Protein AF-A0A951DWN3-F1 (afdb_monomer_lite)

Secondary structure (DSSP, 8-state):
-HHHHHHHTTPPEEEESSTTHHHHS-BTTTEEEEPEEEPPTTTTHHHHHHHHTTSS-HHHHHHHHHHT-EE-HHHHHHHHHHHHH-HHHHHHHHHHHHHHIIIIISHHHHHHHHHHHHHHHHHHHHHS---PPPP---HHHHHHHT-SS--HHHHTTTSSS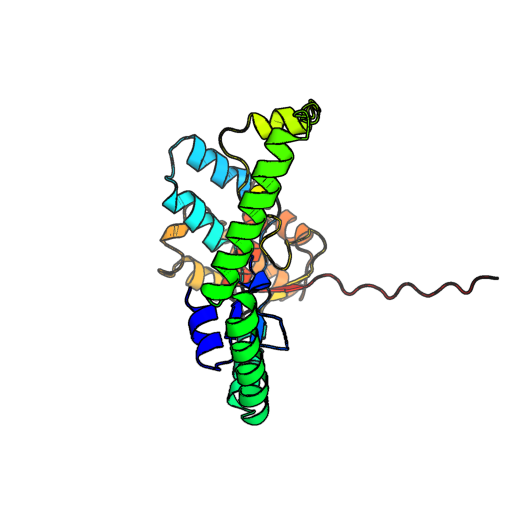EE--TT-EEEEPTT--HHHHHHHHTSHHHHTTTTTSPPHHHHHHHHHHHHHHSEEEHHHHHHTSPTT-HHHHHHHHHHHHHTTSEEEEPPP------PPP-

Radius of gyration: 22.73 Å; chains: 1; bounding box: 59×57×57 Å

Foldseek 3Di:
DVLLVCLLVLFQDEEAQFPPVVVQHDDLQQHHHWAKEAAAPPLQVVLLVCCVVVVDDPCLSVVLRVLLMATQVVSSVVRVCVCVVDVPSRNRSSVRSSVSSVVPVPPVNVVVVVVVVVVVVVVCVVPPDDDDPDPPPPPVSVVVVPSPGHRVNVVRVVTGNYYADQQKKKAFDPPFALVLLVVVCPDPVNVSNVVQAADSVLLRVLRVVRVVPGMDGLNVSLVPDDPPCSSNVSSNSSSCNNSRGMDIGGPPPPPPPPDDDD

Structure (mmCIF, N/CA/C/O backbone):
data_AF-A0A951DWN3-F1
#
_entry.id   AF-A0A951DWN3-F1
#
loop_
_atom_site.group_PDB
_atom_site.id
_atom_site.type_symbol
_atom_site.label_atom_id
_atom_site.label_alt_id
_atom_site.label_comp_id
_atom_site.label_asym_id
_atom_site.label_entity_id
_atom_site.label_seq_id
_atom_site.pdbx_PDB_ins_code
_atom_site.Cartn_x
_atom_site.Cartn_y
_atom_site.Cartn_z
_atom_site.occupancy
_atom_site.B_iso_or_equiv
_atom_site.auth_seq_id
_atom_site.auth_comp_id
_atom_site.auth_asym_id
_atom_site.auth_atom_id
_atom_site.pdbx_PDB_model_num
ATOM 1 N N . MET A 1 1 ? 13.936 -5.313 -6.916 1.00 60.12 1 MET A N 1
ATOM 2 C CA . MET A 1 1 ? 14.615 -6.311 -7.776 1.00 60.12 1 MET A CA 1
ATOM 3 C C . MET A 1 1 ? 13.972 -7.698 -7.673 1.00 60.12 1 MET A C 1
ATOM 5 O O . MET A 1 1 ? 13.791 -8.342 -8.696 1.00 60.12 1 MET A O 1
ATOM 9 N N . SER A 1 2 ? 13.498 -8.101 -6.489 1.00 80.38 2 SER A N 1
ATOM 10 C CA . SER A 1 2 ? 12.924 -9.432 -6.224 1.00 80.38 2 SER A CA 1
ATOM 11 C C . SER A 1 2 ? 11.762 -9.904 -7.130 1.00 80.38 2 SER A C 1
ATOM 13 O O . SER A 1 2 ? 11.742 -11.088 -7.459 1.00 80.38 2 SER A O 1
ATOM 15 N N . PRO A 1 3 ? 10.809 -9.062 -7.597 1.00 89.19 3 PRO A N 1
ATOM 16 C CA . PRO A 1 3 ? 9.734 -9.553 -8.470 1.00 89.19 3 PRO A CA 1
ATOM 17 C C . PRO A 1 3 ? 10.226 -9.998 -9.849 1.00 89.19 3 PRO A C 1
ATOM 19 O O . PRO A 1 3 ? 9.795 -11.034 -10.341 1.00 89.19 3 PRO A O 1
ATOM 22 N N . ILE A 1 4 ? 11.154 -9.251 -10.458 1.00 93.44 4 ILE A N 1
ATOM 23 C CA . ILE A 1 4 ? 11.666 -9.547 -11.806 1.00 93.44 4 ILE A CA 1
ATOM 24 C C . ILE A 1 4 ? 12.462 -10.855 -11.801 1.00 93.44 4 ILE A C 1
ATOM 26 O O . ILE A 1 4 ? 12.353 -11.639 -12.738 1.00 93.44 4 ILE A O 1
ATOM 30 N N . GLU A 1 5 ? 13.213 -11.124 -10.733 1.00 93.88 5 GLU A N 1
ATOM 31 C CA . GLU A 1 5 ? 13.925 -12.394 -10.547 1.00 93.88 5 GLU A CA 1
ATOM 32 C C . GLU A 1 5 ? 12.949 -13.578 -10.491 1.00 93.88 5 GLU A C 1
ATOM 34 O O . GLU A 1 5 ? 13.127 -14.562 -11.210 1.00 93.88 5 GLU A O 1
ATOM 39 N N . GLY A 1 6 ? 11.870 -13.455 -9.707 1.00 95.00 6 GLY A N 1
ATOM 40 C CA . GLY A 1 6 ? 10.801 -14.457 -9.657 1.00 95.00 6 GLY A CA 1
ATOM 41 C C . GLY A 1 6 ? 10.123 -14.660 -11.015 1.00 95.00 6 GLY A C 1
ATOM 42 O O . GLY A 1 6 ? 9.944 -15.797 -11.454 1.00 95.00 6 GLY A O 1
ATOM 43 N N . MET A 1 7 ? 9.824 -13.567 -11.723 1.00 96.19 7 MET A N 1
ATOM 44 C CA . MET A 1 7 ? 9.262 -13.620 -13.074 1.00 96.19 7 MET A CA 1
ATOM 45 C C . MET A 1 7 ? 10.206 -14.336 -14.046 1.00 96.19 7 MET A C 1
ATOM 47 O O . MET A 1 7 ? 9.775 -15.231 -14.766 1.00 96.19 7 MET A O 1
ATOM 51 N N . ALA A 1 8 ? 11.502 -14.007 -14.039 1.00 95.69 8 ALA A N 1
ATOM 52 C CA . ALA A 1 8 ? 12.508 -14.643 -14.890 1.00 95.69 8 ALA A CA 1
ATOM 53 C C . ALA A 1 8 ? 12.655 -16.149 -14.607 1.00 95.69 8 ALA A C 1
ATOM 55 O O . ALA A 1 8 ? 12.881 -16.928 -15.537 1.00 95.69 8 ALA A O 1
ATOM 56 N N . ALA A 1 9 ? 12.462 -16.562 -13.350 1.00 96.75 9 ALA A N 1
ATOM 57 C CA . ALA A 1 9 ? 12.404 -17.962 -12.931 1.00 96.75 9 ALA A CA 1
ATOM 58 C C . ALA A 1 9 ? 11.085 -18.674 -13.301 1.00 96.75 9 ALA A C 1
ATOM 60 O O . ALA A 1 9 ? 10.930 -19.864 -13.028 1.00 96.75 9 ALA A O 1
ATOM 61 N N . GLY A 1 10 ? 10.134 -17.977 -13.930 1.00 96.69 10 GLY A N 1
ATOM 62 C CA . GLY A 1 10 ? 8.843 -18.534 -14.326 1.00 96.69 10 GLY A CA 1
ATOM 63 C C . GLY A 1 10 ? 7.871 -18.713 -13.164 1.00 96.69 10 GLY A C 1
ATOM 64 O O . GLY A 1 10 ? 7.034 -19.616 -13.201 1.00 96.69 10 GLY A O 1
ATOM 65 N N . LEU A 1 11 ? 7.983 -17.885 -12.123 1.00 96.50 11 LEU A N 1
ATOM 66 C CA . LEU A 1 11 ? 7.077 -17.898 -10.980 1.00 96.50 11 LEU A CA 1
ATOM 67 C C . LEU A 1 11 ? 6.051 -16.761 -11.093 1.00 96.50 11 LEU A C 1
ATOM 69 O O . LEU A 1 11 ? 6.440 -15.620 -11.357 1.00 96.50 11 LEU A O 1
ATOM 73 N N . PRO A 1 12 ? 4.753 -17.035 -10.862 1.00 96.00 12 PRO A N 1
ATOM 74 C CA . PRO A 1 12 ? 3.767 -15.972 -10.736 1.00 96.00 12 PRO A CA 1
ATOM 75 C C . PRO A 1 12 ? 4.049 -15.129 -9.489 1.00 96.00 12 PRO A C 1
ATOM 77 O O . PRO A 1 12 ? 4.313 -15.672 -8.414 1.00 96.00 12 PRO A O 1
ATOM 80 N N . ALA A 1 13 ? 3.958 -13.808 -9.622 1.00 94.44 13 ALA A N 1
ATOM 81 C CA . ALA A 1 13 ? 4.204 -12.880 -8.522 1.00 94.44 13 ALA A CA 1
ATOM 82 C C . ALA A 1 13 ? 2.894 -12.465 -7.831 1.00 94.44 13 ALA A C 1
ATOM 84 O O . ALA A 1 13 ? 1.910 -12.154 -8.495 1.00 94.44 13 ALA A O 1
ATOM 85 N N . VAL A 1 14 ? 2.883 -12.417 -6.498 1.00 96.69 14 VAL A N 1
ATOM 86 C CA . VAL A 1 14 ? 1.839 -11.725 -5.725 1.00 96.69 14 VAL A CA 1
ATOM 87 C C . VAL A 1 14 ? 2.501 -10.509 -5.097 1.00 96.69 14 VAL A C 1
ATOM 89 O O . VAL A 1 14 ? 3.367 -10.650 -4.236 1.00 96.69 14 VAL A O 1
ATOM 92 N N . VAL A 1 15 ? 2.141 -9.324 -5.575 1.00 96.25 15 VAL A N 1
ATOM 93 C CA . VAL A 1 15 ? 2.752 -8.052 -5.166 1.00 96.25 15 VAL A CA 1
ATOM 94 C C . VAL A 1 15 ? 1.684 -7.102 -4.657 1.00 96.25 15 VAL A C 1
ATOM 96 O O . VAL A 1 15 ? 0.508 -7.272 -4.962 1.00 96.25 15 VAL A O 1
ATOM 99 N N . THR A 1 16 ? 2.068 -6.088 -3.891 1.00 96.06 16 THR A N 1
ATOM 100 C CA . THR A 1 16 ? 1.160 -4.975 -3.612 1.00 96.06 16 THR A CA 1
ATOM 101 C C . THR A 1 16 ? 0.928 -4.172 -4.886 1.00 96.06 16 THR A C 1
ATOM 103 O O . THR A 1 16 ? 1.839 -3.974 -5.690 1.00 96.06 16 THR A O 1
ATOM 106 N N . ASP A 1 17 ? -0.295 -3.693 -5.076 1.00 96.31 17 ASP A N 1
ATOM 107 C CA . ASP A 1 17 ? -0.651 -2.747 -6.127 1.00 96.31 17 ASP A CA 1
ATOM 108 C C . ASP A 1 17 ? -0.217 -1.332 -5.725 1.00 96.31 17 ASP A C 1
ATOM 110 O O . ASP A 1 17 ? -1.022 -0.429 -5.493 1.00 96.31 17 ASP A O 1
ATOM 114 N N . TRP A 1 18 ? 1.091 -1.196 -5.570 1.00 94.38 18 TRP A N 1
ATOM 115 C CA . TRP A 1 18 ? 1.811 0.015 -5.224 1.00 94.38 18 TRP A CA 1
ATOM 116 C C . TRP A 1 18 ? 2.758 0.355 -6.379 1.00 94.38 18 TRP A C 1
ATOM 118 O O . TRP A 1 18 ? 3.190 -0.552 -7.108 1.00 94.38 18 TRP A O 1
ATOM 128 N N . ASP A 1 19 ? 3.073 1.636 -6.567 1.00 90.38 19 ASP A N 1
ATOM 129 C CA . ASP A 1 19 ? 3.980 2.068 -7.635 1.00 90.38 19 ASP A CA 1
ATOM 130 C C . ASP A 1 19 ? 5.332 1.322 -7.602 1.00 90.38 19 ASP A C 1
ATOM 132 O O . ASP A 1 19 ? 5.770 0.789 -6.576 1.00 90.38 19 ASP A O 1
ATOM 136 N N . GLY A 1 20 ? 5.955 1.188 -8.772 1.00 87.44 20 GLY A N 1
ATOM 137 C CA . GLY A 1 20 ? 7.099 0.313 -9.034 1.00 87.44 20 GLY A CA 1
ATOM 138 C C . GLY A 1 20 ? 6.700 -1.149 -9.276 1.00 87.44 20 GLY A C 1
ATOM 139 O O . GLY A 1 20 ? 7.032 -1.726 -10.317 1.00 87.44 20 GLY A O 1
ATOM 140 N N . TYR A 1 21 ? 5.941 -1.768 -8.364 1.00 91.19 21 TYR A N 1
ATOM 141 C CA . TYR A 1 21 ? 5.426 -3.129 -8.586 1.00 91.19 21 TYR A CA 1
ATOM 142 C C . TYR A 1 21 ? 4.317 -3.157 -9.635 1.00 91.19 21 TYR A C 1
ATOM 144 O O . TYR A 1 21 ? 4.295 -4.060 -10.478 1.00 91.19 21 TYR A O 1
ATOM 152 N N . ARG A 1 22 ? 3.446 -2.141 -9.621 1.00 89.31 22 ARG A N 1
ATOM 153 C CA . ARG A 1 22 ? 2.349 -1.968 -10.579 1.00 89.31 22 ARG A CA 1
ATOM 154 C C . ARG A 1 22 ? 2.817 -1.970 -12.036 1.00 89.31 22 ARG A C 1
ATOM 156 O O . ARG A 1 22 ? 2.131 -2.554 -12.875 1.00 89.31 22 ARG A O 1
ATOM 163 N N . ASP A 1 23 ? 3.981 -1.384 -12.306 1.00 87.06 23 ASP A N 1
ATOM 164 C CA . ASP A 1 23 ? 4.576 -1.283 -13.648 1.00 87.06 23 ASP A CA 1
ATOM 165 C C . ASP A 1 23 ? 5.288 -2.561 -14.103 1.00 87.06 23 ASP A C 1
ATOM 167 O O . ASP A 1 23 ? 5.511 -2.780 -15.301 1.00 87.06 23 ASP A O 1
ATOM 171 N N . THR A 1 24 ? 5.645 -3.409 -13.139 1.00 91.38 24 THR A N 1
ATOM 172 C CA . THR A 1 24 ? 6.401 -4.639 -13.367 1.00 91.38 24 THR A CA 1
ATOM 173 C C . THR A 1 24 ? 5.472 -5.830 -13.603 1.00 91.38 24 THR A C 1
ATOM 175 O O . THR A 1 24 ? 5.672 -6.588 -14.553 1.00 91.38 24 THR A O 1
ATOM 178 N N . VAL A 1 25 ? 4.449 -5.992 -12.757 1.00 95.06 25 VAL A N 1
ATOM 179 C CA . VAL A 1 25 ? 3.547 -7.153 -12.760 1.00 95.06 25 VAL A CA 1
ATOM 180 C C . VAL A 1 25 ? 2.190 -6.770 -13.342 1.00 95.06 25 VAL A C 1
ATOM 182 O O . VAL A 1 25 ? 1.500 -5.890 -12.830 1.00 95.06 25 VAL A O 1
ATOM 185 N N . ARG A 1 26 ? 1.770 -7.472 -14.398 1.00 95.88 26 ARG A N 1
ATOM 186 C CA . ARG A 1 26 ? 0.441 -7.304 -14.999 1.00 95.88 26 ARG A CA 1
ATOM 187 C C . ARG A 1 26 ? -0.575 -8.168 -14.256 1.00 95.88 26 ARG A C 1
ATOM 189 O O . ARG A 1 26 ? -0.485 -9.398 -14.296 1.00 95.88 26 ARG A O 1
ATOM 196 N N . ASP A 1 27 ? -1.523 -7.516 -13.589 1.00 97.31 27 ASP A N 1
ATOM 197 C CA . ASP A 1 27 ? -2.549 -8.185 -12.786 1.00 97.31 27 ASP A CA 1
ATOM 198 C C . ASP A 1 27 ? -3.385 -9.172 -13.613 1.00 97.31 27 ASP A C 1
ATOM 200 O O . ASP A 1 27 ? -3.800 -8.871 -14.732 1.00 97.31 27 ASP A O 1
ATOM 204 N N . GLY A 1 28 ? -3.580 -10.377 -13.079 1.00 96.88 28 GLY A N 1
ATOM 205 C CA . GLY A 1 28 ? -4.300 -11.473 -13.727 1.00 96.88 28 GLY A CA 1
ATOM 206 C C . GLY A 1 28 ? -3.559 -12.157 -14.885 1.00 96.88 28 GLY A C 1
ATOM 207 O O . GLY A 1 28 ? -4.044 -13.178 -15.376 1.00 96.88 28 GLY A O 1
ATOM 208 N N . ILE A 1 29 ? -2.394 -11.649 -15.309 1.00 97.44 29 ILE A N 1
ATOM 209 C CA . ILE A 1 29 ? -1.632 -12.166 -16.461 1.00 97.44 29 ILE A CA 1
ATOM 210 C C . ILE A 1 29 ? -0.344 -12.854 -16.004 1.00 97.44 29 ILE A C 1
ATOM 212 O O . ILE A 1 29 ? -0.170 -14.045 -16.247 1.00 97.44 29 ILE A O 1
ATOM 216 N N . ASP A 1 30 ? 0.527 -12.118 -15.311 1.00 95.25 30 ASP A N 1
ATOM 217 C CA . ASP A 1 30 ? 1.838 -12.607 -14.840 1.00 95.25 30 ASP A CA 1
ATOM 218 C C . ASP A 1 30 ? 1.827 -12.923 -13.338 1.00 95.25 30 ASP A C 1
ATOM 220 O O . ASP A 1 30 ? 2.798 -13.423 -12.769 1.00 95.25 30 ASP A O 1
ATOM 224 N N . GLY A 1 31 ? 0.732 -12.576 -12.670 1.00 96.75 31 GLY A N 1
ATOM 225 C CA . GLY A 1 31 ? 0.621 -12.566 -11.225 1.00 96.75 31 GLY A CA 1
ATOM 226 C C . GLY A 1 31 ? -0.612 -11.799 -10.767 1.00 96.75 31 GLY A C 1
ATOM 227 O O . GLY A 1 31 ? -1.487 -11.482 -11.571 1.00 96.75 31 GLY A O 1
ATOM 228 N N . PHE A 1 32 ? -0.666 -11.491 -9.476 1.00 98.00 32 PHE A N 1
ATOM 229 C CA . PHE A 1 32 ? -1.731 -10.704 -8.863 1.00 98.00 32 PHE A CA 1
ATOM 230 C C . PHE A 1 32 ? -1.165 -9.459 -8.188 1.00 98.00 32 PHE A C 1
ATOM 232 O O . PHE A 1 32 ? -0.139 -9.526 -7.504 1.00 98.00 32 PHE A O 1
ATOM 239 N N . ARG A 1 33 ? -1.865 -8.335 -8.347 1.00 97.69 33 ARG A N 1
ATOM 240 C CA . ARG A 1 33 ? -1.601 -7.101 -7.609 1.00 97.69 33 ARG A CA 1
ATOM 241 C C . ARG A 1 33 ? -2.655 -6.929 -6.519 1.00 97.69 33 ARG A C 1
ATOM 243 O O . ARG A 1 33 ? -3.847 -6.848 -6.791 1.00 97.69 33 ARG A O 1
ATOM 250 N N . VAL A 1 34 ? -2.210 -6.900 -5.271 1.00 98.06 34 VAL A N 1
ATOM 251 C CA . VAL A 1 34 ? -3.067 -6.800 -4.090 1.00 98.06 34 VAL A CA 1
ATOM 252 C C . VAL A 1 34 ? -3.389 -5.331 -3.815 1.00 98.06 34 VAL A C 1
ATOM 254 O O . VAL A 1 34 ? -2.447 -4.565 -3.605 1.00 98.06 34 VAL A O 1
ATOM 257 N N . PRO A 1 35 ? -4.674 -4.932 -3.757 1.00 97.62 35 PRO A N 1
ATOM 258 C CA . PRO A 1 35 ? -5.056 -3.543 -3.547 1.00 97.62 35 PRO A CA 1
ATOM 259 C C . PRO A 1 35 ? -4.423 -2.910 -2.307 1.00 97.62 35 PRO A C 1
ATOM 261 O O . PRO A 1 35 ? -4.307 -3.547 -1.253 1.00 97.62 35 PRO A O 1
ATOM 264 N N . THR A 1 36 ? -4.050 -1.639 -2.432 1.00 97.81 36 THR A N 1
ATOM 265 C CA . THR A 1 36 ? -3.511 -0.828 -1.338 1.00 97.81 36 THR A CA 1
ATOM 266 C C . THR A 1 36 ? -4.328 0.442 -1.118 1.00 97.81 36 THR A C 1
ATOM 268 O O . THR A 1 36 ? -4.889 1.007 -2.058 1.00 97.81 36 THR A O 1
ATOM 271 N N . LEU A 1 37 ? -4.402 0.890 0.134 1.00 97.88 37 LEU A N 1
ATOM 272 C CA . LEU A 1 37 ? -5.156 2.068 0.552 1.00 97.88 37 LEU A CA 1
ATOM 273 C C . LEU A 1 37 ? -4.272 2.998 1.383 1.00 97.88 37 LEU A C 1
ATOM 275 O O . LEU A 1 37 ? -3.556 2.541 2.274 1.00 97.88 37 LEU A O 1
ATOM 279 N N . MET A 1 38 ? -4.374 4.298 1.120 1.00 96.94 38 MET A N 1
ATOM 280 C CA . MET A 1 38 ? -3.654 5.359 1.829 1.00 96.94 38 MET A CA 1
ATOM 281 C C . MET A 1 38 ? -4.627 6.472 2.261 1.00 96.94 38 MET A C 1
ATOM 283 O O . MET A 1 38 ? -5.639 6.684 1.586 1.00 96.94 38 MET A O 1
ATOM 287 N N . PRO A 1 39 ? -4.375 7.210 3.355 1.00 94.94 39 PRO A N 1
ATOM 288 C CA . PRO A 1 39 ? -5.081 8.452 3.633 1.00 94.94 39 PRO A CA 1
ATOM 289 C C . PRO A 1 39 ? -4.803 9.484 2.533 1.00 94.94 39 PRO A C 1
ATOM 291 O O . PRO A 1 39 ? -3.733 9.448 1.921 1.00 94.94 39 PRO A O 1
ATOM 294 N N . PRO A 1 40 ? -5.729 10.415 2.265 1.00 92.50 40 PRO A N 1
ATOM 295 C CA . PRO A 1 40 ? -5.449 11.517 1.364 1.00 92.50 40 PRO A CA 1
ATOM 296 C C . PRO A 1 40 ? -4.712 12.671 2.049 1.00 92.50 40 PRO A C 1
ATOM 298 O O . PRO A 1 40 ? -4.756 12.827 3.269 1.00 92.50 40 PRO A O 1
ATOM 301 N N . ALA A 1 41 ? -4.076 13.529 1.254 1.00 90.62 41 ALA A N 1
ATOM 302 C CA . ALA A 1 41 ? -3.697 14.860 1.721 1.00 90.62 41 ALA A CA 1
ATOM 303 C C . ALA A 1 41 ? -4.968 15.661 2.101 1.00 90.62 41 ALA A C 1
ATOM 305 O O . ALA A 1 41 ? -6.015 15.466 1.474 1.00 90.62 41 ALA A O 1
ATOM 306 N N . PRO A 1 42 ? -4.919 16.567 3.095 1.00 90.12 42 PRO A N 1
ATOM 307 C CA . PRO A 1 42 ? -3.739 17.021 3.833 1.00 90.12 42 PRO A CA 1
ATOM 308 C C . PRO A 1 42 ? -3.488 16.246 5.146 1.00 90.12 42 PRO A C 1
ATOM 310 O O . PRO A 1 42 ? -2.946 16.801 6.100 1.00 90.12 42 PRO A O 1
ATOM 313 N N . TYR A 1 43 ? -3.930 14.986 5.264 1.00 90.00 43 TYR A N 1
ATOM 314 C CA . TYR A 1 43 ? -3.842 14.251 6.533 1.00 90.00 43 TYR A CA 1
ATOM 315 C C . TYR A 1 43 ? -2.424 13.783 6.894 1.00 90.00 43 TYR A C 1
ATOM 317 O O . TYR A 1 43 ? -2.255 13.142 7.928 1.00 90.00 43 TYR A O 1
ATOM 325 N N . GLY A 1 44 ? -1.409 14.076 6.079 1.00 90.81 44 GLY A N 1
ATOM 326 C CA . GLY A 1 44 ? -0.004 13.781 6.353 1.00 90.81 44 GLY A CA 1
ATOM 327 C C . GLY A 1 44 ? 0.805 15.015 6.751 1.00 90.81 44 GLY A C 1
ATOM 328 O O . GLY A 1 44 ? 1.995 14.876 7.014 1.00 90.81 44 GLY A O 1
ATOM 329 N N . MET A 1 45 ? 0.193 16.201 6.843 1.00 89.19 45 MET A N 1
ATOM 330 C CA . MET A 1 45 ? 0.898 17.440 7.198 1.00 89.19 45 MET A CA 1
ATOM 331 C C . MET A 1 45 ? 1.663 17.348 8.520 1.00 89.19 45 MET A C 1
ATOM 333 O O . MET A 1 45 ? 2.800 17.789 8.579 1.00 89.19 45 MET A O 1
ATOM 337 N N . GLU A 1 46 ? 1.122 16.679 9.541 1.00 89.31 46 GLU A N 1
ATOM 338 C CA . GLU A 1 46 ? 1.856 16.475 10.798 1.00 89.31 46 GLU A CA 1
ATOM 339 C C . GLU A 1 46 ? 3.168 15.695 10.595 1.00 89.31 46 GLU A C 1
ATOM 341 O O . GLU A 1 46 ? 4.165 15.984 11.246 1.00 89.31 46 GLU A O 1
ATOM 346 N N . LEU A 1 47 ? 3.197 14.722 9.676 1.00 91.50 47 LEU A N 1
ATOM 347 C CA . LEU A 1 47 ? 4.420 13.977 9.350 1.00 91.50 47 LEU A CA 1
ATOM 348 C C . LEU A 1 47 ? 5.441 14.885 8.663 1.00 91.50 47 LEU A C 1
ATOM 350 O O . LEU A 1 47 ? 6.633 14.794 8.943 1.00 91.50 47 LEU A O 1
ATOM 354 N N . ALA A 1 48 ? 4.965 15.751 7.766 1.00 90.94 48 ALA A N 1
ATOM 355 C CA . ALA A 1 48 ? 5.802 16.730 7.088 1.00 90.94 48 ALA A CA 1
ATOM 356 C C . ALA A 1 48 ? 6.376 17.753 8.078 1.00 90.94 48 ALA A C 1
ATOM 358 O O . ALA A 1 48 ? 7.585 17.959 8.079 1.00 90.94 48 ALA A O 1
ATOM 359 N N . ASP A 1 49 ? 5.547 18.306 8.966 1.00 90.00 49 ASP A N 1
ATOM 360 C CA . ASP A 1 49 ? 5.952 19.294 9.969 1.00 90.00 49 ASP A CA 1
ATOM 361 C C . ASP A 1 49 ? 6.969 18.711 10.956 1.00 90.00 49 ASP A C 1
ATOM 363 O O . ASP A 1 49 ? 7.976 19.343 11.261 1.00 90.00 49 ASP A O 1
ATOM 367 N N . ARG A 1 50 ? 6.751 17.482 11.444 1.00 91.94 50 ARG A N 1
ATOM 368 C CA . ARG A 1 50 ? 7.690 16.826 12.368 1.00 91.94 50 ARG A CA 1
ATOM 369 C C . ARG A 1 50 ? 9.053 16.579 11.728 1.00 91.94 50 ARG A C 1
ATOM 371 O O . ARG A 1 50 ? 10.073 16.755 12.390 1.00 91.94 50 ARG A O 1
ATOM 378 N N . TYR A 1 51 ? 9.069 16.199 10.454 1.00 91.38 51 TYR A N 1
ATOM 379 C CA . TYR A 1 51 ? 10.311 16.016 9.713 1.00 91.38 51 TYR A CA 1
ATOM 380 C C . TYR A 1 51 ? 11.008 17.350 9.412 1.00 91.38 51 TYR A C 1
ATOM 382 O O . TYR A 1 51 ? 12.224 17.454 9.544 1.00 91.38 51 TYR A O 1
ATOM 390 N N . ASP A 1 52 ? 10.247 18.383 9.045 1.00 90.12 52 ASP A N 1
ATOM 391 C CA . ASP A 1 52 ? 10.782 19.715 8.747 1.00 90.12 52 ASP A CA 1
ATOM 392 C C . ASP A 1 52 ? 11.359 20.411 9.987 1.00 90.12 52 ASP A C 1
ATOM 394 O O . ASP A 1 52 ? 12.391 21.073 9.920 1.00 90.12 52 ASP A O 1
ATOM 398 N N . LEU A 1 53 ? 10.732 20.195 11.145 1.00 91.81 53 LEU A N 1
ATOM 399 C CA . LEU A 1 53 ? 11.205 20.673 12.444 1.00 91.81 53 LEU A CA 1
ATOM 400 C C . LEU A 1 53 ? 12.318 19.801 13.047 1.00 91.81 53 LEU A C 1
ATOM 402 O O . LEU A 1 53 ? 12.686 20.020 14.201 1.00 91.81 53 LEU A O 1
ATOM 406 N N . GLU A 1 54 ? 12.821 18.806 12.306 1.00 92.25 54 GLU A N 1
ATOM 407 C CA . GLU A 1 54 ? 13.851 17.852 12.746 1.00 92.25 54 GLU A CA 1
ATOM 408 C C . GLU A 1 54 ? 13.493 17.118 14.057 1.00 92.25 54 GLU A C 1
ATOM 410 O O . GLU A 1 54 ? 14.366 16.637 14.781 1.00 92.25 54 GLU A O 1
ATOM 415 N N . ILE A 1 55 ? 12.194 17.012 14.371 1.00 94.19 55 ILE A N 1
ATOM 416 C CA . ILE A 1 55 ? 11.688 16.176 15.472 1.00 94.19 55 ILE A CA 1
ATOM 417 C C . ILE A 1 55 ? 11.906 14.704 15.118 1.00 94.19 55 ILE A C 1
ATOM 419 O O . ILE A 1 55 ? 12.284 13.904 15.972 1.00 94.19 55 ILE A O 1
ATOM 423 N N . ASP A 1 56 ? 11.664 14.380 13.851 1.00 93.88 56 ASP A N 1
ATOM 424 C CA . ASP A 1 56 ? 11.835 13.064 13.258 1.00 93.88 56 ASP A CA 1
ATOM 425 C C . ASP A 1 56 ? 12.855 13.152 12.115 1.00 93.88 56 ASP A C 1
ATOM 42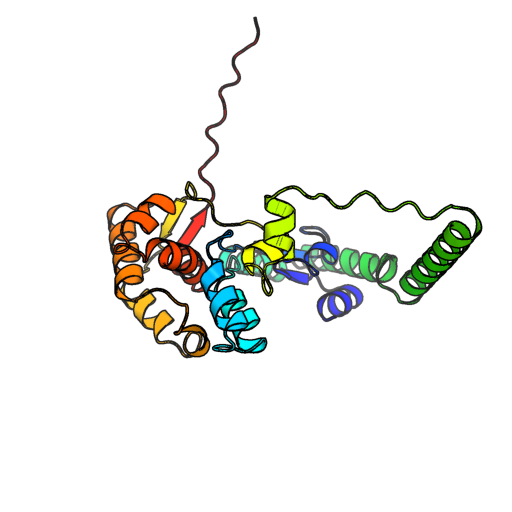7 O O . ASP A 1 56 ? 12.953 14.174 11.436 1.00 93.88 56 ASP A O 1
ATOM 431 N N . ASP A 1 57 ? 13.604 12.078 11.869 1.00 92.12 57 ASP A N 1
ATOM 432 C CA . ASP A 1 57 ? 14.491 11.978 10.708 1.00 92.12 57 ASP A CA 1
ATOM 433 C C . ASP A 1 57 ? 13.766 11.395 9.478 1.00 92.12 57 ASP A C 1
ATOM 435 O O . ASP A 1 57 ? 12.559 11.130 9.480 1.00 92.12 57 ASP A O 1
ATOM 439 N N . TYR A 1 58 ? 14.514 11.193 8.390 1.00 90.75 58 TYR A N 1
ATOM 440 C CA . TYR A 1 58 ? 13.958 10.641 7.157 1.00 90.75 58 TYR A CA 1
ATOM 441 C C . TYR A 1 58 ? 13.376 9.232 7.344 1.00 90.75 58 TYR A C 1
ATOM 443 O O . TYR A 1 58 ? 12.334 8.933 6.759 1.00 90.75 58 TYR A O 1
ATOM 451 N N . ASP A 1 59 ? 14.011 8.386 8.161 1.00 92.19 59 ASP A N 1
ATOM 452 C CA . ASP A 1 59 ? 13.576 7.005 8.389 1.00 92.19 59 ASP A CA 1
ATOM 453 C C . ASP A 1 59 ? 12.247 6.971 9.150 1.00 92.19 59 ASP A C 1
ATOM 455 O O . ASP A 1 59 ? 11.350 6.195 8.806 1.00 92.19 59 ASP A O 1
ATOM 459 N N . HIS A 1 60 ? 12.069 7.867 10.123 1.00 92.75 60 HIS A N 1
ATOM 460 C CA . HIS A 1 60 ? 10.787 8.082 10.788 1.00 92.75 60 HIS A CA 1
ATOM 461 C C . HIS A 1 60 ? 9.739 8.636 9.821 1.00 92.75 60 HIS A C 1
ATOM 463 O O . HIS A 1 60 ? 8.641 8.089 9.758 1.00 92.75 60 HIS A O 1
ATOM 469 N N . TYR A 1 61 ? 10.069 9.629 8.991 1.00 91.25 61 TYR A N 1
ATOM 470 C CA . TYR A 1 61 ? 9.135 10.194 8.010 1.00 91.25 61 TYR A CA 1
ATOM 471 C C . TYR A 1 61 ? 8.557 9.132 7.055 1.00 91.25 61 TYR A C 1
ATOM 473 O O . TYR A 1 61 ? 7.332 8.983 6.931 1.00 91.25 61 TYR A O 1
ATOM 481 N N . ILE A 1 62 ? 9.419 8.337 6.407 1.00 91.19 62 ILE A N 1
ATOM 482 C CA . ILE A 1 62 ? 8.963 7.275 5.496 1.00 91.19 62 ILE A CA 1
ATOM 483 C C . ILE A 1 62 ? 8.356 6.093 6.255 1.00 91.19 62 ILE A C 1
ATOM 485 O O . ILE A 1 62 ? 7.376 5.496 5.802 1.00 91.19 62 ILE A O 1
ATOM 489 N N . GLY A 1 63 ? 8.900 5.761 7.426 1.00 93.62 63 GLY A N 1
ATOM 490 C CA . GLY A 1 63 ? 8.444 4.648 8.242 1.00 93.62 63 GLY A CA 1
ATOM 491 C C . GLY A 1 63 ? 7.038 4.892 8.785 1.00 93.62 63 GLY A C 1
ATOM 492 O O . GLY A 1 63 ? 6.170 4.032 8.647 1.00 93.62 63 GLY A O 1
ATOM 493 N N . PHE A 1 64 ? 6.768 6.081 9.314 1.00 94.44 64 PHE A N 1
ATOM 494 C CA . PHE A 1 64 ? 5.451 6.502 9.787 1.00 94.44 64 PHE A CA 1
ATOM 495 C C . PHE A 1 64 ? 4.430 6.545 8.656 1.00 94.44 64 PHE A C 1
ATOM 497 O O . PHE A 1 64 ? 3.340 5.989 8.792 1.00 94.44 64 PHE A O 1
ATOM 504 N N . THR A 1 65 ? 4.806 7.106 7.505 1.00 94.12 65 THR A N 1
ATOM 505 C CA . THR A 1 65 ? 3.969 7.064 6.299 1.00 94.12 65 THR A CA 1
ATOM 506 C C . THR A 1 65 ? 3.611 5.617 5.940 1.00 94.12 65 THR A C 1
ATOM 508 O O . THR A 1 65 ? 2.445 5.305 5.702 1.00 94.12 65 THR A O 1
ATOM 511 N N . SER A 1 66 ? 4.579 4.693 5.993 1.00 93.94 66 SER A N 1
ATOM 512 C CA . SER A 1 66 ? 4.346 3.274 5.695 1.00 93.94 66 SER A CA 1
ATOM 513 C C . SER A 1 66 ? 3.378 2.588 6.665 1.00 93.94 66 SER A C 1
ATOM 515 O O . SER A 1 66 ? 2.654 1.659 6.291 1.00 93.94 66 SER A O 1
ATOM 517 N N . GLN A 1 67 ? 3.316 3.045 7.918 1.00 94.25 67 GLN A N 1
ATOM 518 C CA . GLN A 1 67 ? 2.379 2.535 8.923 1.00 94.25 67 GLN A CA 1
ATOM 519 C C . GLN A 1 67 ? 0.936 2.938 8.631 1.00 94.25 67 GLN A C 1
ATOM 521 O O . GLN A 1 67 ? 0.007 2.291 9.109 1.00 94.25 67 GLN A O 1
ATOM 526 N N . LEU A 1 68 ? 0.750 3.926 7.763 1.00 95.44 68 LEU A N 1
ATOM 527 C CA . LEU A 1 68 ? -0.542 4.438 7.335 1.00 95.44 68 LEU A CA 1
ATOM 528 C C . LEU A 1 68 ? -0.914 3.971 5.925 1.00 95.44 68 LEU A C 1
ATOM 530 O O . LEU A 1 68 ? -1.789 4.550 5.299 1.00 95.44 68 LEU A O 1
ATOM 534 N N . ILE A 1 69 ? -0.287 2.905 5.426 1.00 96.19 69 ILE A N 1
ATOM 535 C CA . ILE A 1 69 ? -0.678 2.239 4.181 1.00 96.19 69 ILE A CA 1
ATOM 536 C C . ILE A 1 69 ? -1.228 0.857 4.522 1.00 96.19 69 ILE A C 1
ATOM 538 O O . ILE A 1 69 ? -0.549 0.036 5.151 1.00 96.19 69 ILE A O 1
ATOM 542 N N . ALA A 1 70 ? -2.456 0.592 4.084 1.00 97.50 70 ALA A N 1
ATOM 543 C CA . ALA A 1 70 ? -3.098 -0.705 4.218 1.00 97.50 70 ALA A CA 1
ATOM 544 C C . ALA A 1 70 ? -2.953 -1.521 2.932 1.00 97.50 70 ALA A C 1
ATOM 546 O O . ALA A 1 70 ? -3.119 -1.004 1.831 1.00 97.50 70 ALA A O 1
ATOM 547 N N . VAL A 1 71 ? -2.686 -2.815 3.088 1.00 97.50 71 VAL A N 1
ATOM 548 C CA . VAL A 1 71 ? -2.744 -3.817 2.019 1.00 97.50 71 VAL A CA 1
ATOM 549 C C . VAL A 1 71 ? -3.970 -4.684 2.284 1.00 97.50 71 VAL A C 1
ATOM 551 O O . VAL A 1 71 ? -4.165 -5.116 3.422 1.00 97.50 71 VAL A O 1
ATOM 554 N N . ASP A 1 72 ? -4.791 -4.961 1.270 1.00 97.12 72 ASP A N 1
ATOM 555 C CA . ASP A 1 72 ? -5.955 -5.838 1.434 1.00 97.12 72 ASP A CA 1
ATOM 556 C C . ASP A 1 72 ? -5.507 -7.291 1.673 1.00 97.12 72 ASP A C 1
ATOM 558 O O . ASP A 1 72 ? -5.231 -8.066 0.752 1.00 97.12 72 ASP A O 1
ATOM 562 N N . THR A 1 73 ? -5.433 -7.670 2.949 1.00 94.94 73 THR A N 1
ATOM 563 C CA . THR A 1 73 ? -5.012 -9.014 3.368 1.00 94.94 73 THR A CA 1
ATOM 564 C C . THR A 1 73 ? -5.971 -10.109 2.898 1.00 94.94 73 THR A C 1
ATOM 566 O O . THR A 1 73 ? -5.537 -11.237 2.653 1.00 94.94 73 THR A O 1
ATOM 569 N N . GLY A 1 74 ? -7.255 -9.790 2.702 1.00 94.69 74 GLY A N 1
ATOM 570 C CA . GLY A 1 74 ? -8.242 -10.717 2.155 1.00 94.69 74 GLY A CA 1
ATOM 571 C C . GLY A 1 74 ? -7.990 -11.000 0.676 1.00 94.69 74 GLY A C 1
ATOM 572 O O . GLY A 1 74 ? -7.983 -12.161 0.265 1.00 94.69 74 GLY A O 1
ATOM 573 N N . ALA A 1 75 ? -7.713 -9.958 -0.110 1.00 96.69 75 ALA A N 1
ATOM 574 C CA . ALA A 1 75 ? -7.324 -10.100 -1.511 1.00 96.69 75 ALA A CA 1
ATOM 575 C C . ALA A 1 75 ? -5.987 -10.846 -1.660 1.00 96.69 75 ALA A C 1
ATOM 577 O O . ALA A 1 75 ? -5.869 -11.721 -2.519 1.00 96.69 75 ALA A O 1
ATOM 578 N N . ALA A 1 76 ? -5.010 -10.582 -0.783 1.00 97.69 76 ALA A N 1
ATOM 579 C CA . ALA A 1 76 ? -3.759 -11.342 -0.744 1.00 97.69 76 ALA A CA 1
ATOM 580 C C . ALA A 1 76 ? -4.007 -12.836 -0.484 1.00 97.69 76 ALA A C 1
ATOM 582 O O . ALA A 1 76 ? -3.508 -13.688 -1.222 1.00 97.69 76 ALA A O 1
ATOM 583 N N . ALA A 1 77 ? -4.810 -13.166 0.533 1.00 97.69 77 ALA A N 1
ATOM 584 C CA . ALA A 1 77 ? -5.152 -14.549 0.856 1.00 97.69 77 ALA A CA 1
ATOM 585 C C . ALA A 1 77 ? -5.868 -15.248 -0.311 1.00 97.69 77 ALA A C 1
ATOM 587 O O . ALA A 1 77 ? -5.531 -16.385 -0.643 1.00 97.69 77 ALA A O 1
ATOM 588 N N . ALA A 1 78 ? -6.803 -14.562 -0.974 1.00 98.12 78 ALA A N 1
ATOM 589 C CA . ALA A 1 78 ? -7.501 -15.082 -2.146 1.00 98.12 78 ALA A CA 1
ATOM 590 C C . ALA A 1 78 ? -6.547 -15.341 -3.327 1.00 98.12 78 ALA A C 1
ATOM 592 O O . ALA A 1 78 ? -6.620 -16.405 -3.945 1.00 98.12 78 ALA A O 1
ATOM 593 N N . 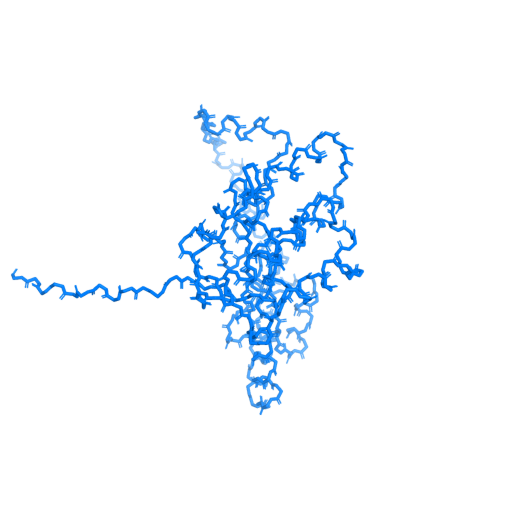ALA A 1 79 ? -5.620 -14.419 -3.605 1.00 98.25 79 ALA A N 1
ATOM 594 C CA . ALA A 1 79 ? -4.608 -14.577 -4.649 1.00 98.25 79 ALA A CA 1
ATOM 595 C C . ALA A 1 79 ? -3.707 -15.795 -4.386 1.00 98.25 79 ALA A C 1
ATOM 597 O O . ALA A 1 79 ? -3.527 -16.644 -5.264 1.00 98.25 79 ALA A O 1
ATOM 598 N N . TYR A 1 80 ? -3.196 -15.937 -3.158 1.00 98.19 80 TYR A N 1
ATOM 599 C CA . TYR A 1 80 ? -2.396 -17.103 -2.783 1.00 98.19 80 TYR A CA 1
ATOM 600 C C . TYR A 1 80 ? -3.198 -18.402 -2.851 1.00 98.19 80 TYR A C 1
ATOM 602 O O . TYR A 1 80 ? -2.708 -19.380 -3.414 1.00 98.19 80 TYR A O 1
ATOM 610 N N . ALA A 1 81 ? -4.434 -18.426 -2.348 1.00 98.44 81 ALA A N 1
ATOM 611 C CA . ALA A 1 81 ? -5.296 -19.604 -2.419 1.00 98.44 81 ALA A CA 1
ATOM 612 C C . ALA A 1 81 ? -5.568 -20.029 -3.873 1.00 98.44 81 ALA A C 1
ATOM 614 O O . ALA A 1 81 ? -5.467 -21.217 -4.193 1.00 98.44 81 ALA A O 1
ATOM 615 N N . ALA A 1 82 ? -5.833 -19.070 -4.768 1.00 98.12 82 ALA A N 1
ATOM 616 C CA . ALA A 1 82 ? -6.027 -19.326 -6.193 1.00 98.12 82 ALA A CA 1
ATOM 617 C C . ALA A 1 82 ? -4.780 -19.950 -6.838 1.00 98.12 82 ALA A C 1
ATOM 619 O O . ALA A 1 82 ? -4.890 -20.930 -7.578 1.00 98.12 82 ALA A O 1
ATOM 620 N N . LEU A 1 83 ? -3.588 -19.428 -6.529 1.00 98.06 83 LEU A N 1
ATOM 621 C CA . LEU A 1 83 ? -2.334 -19.988 -7.030 1.00 98.06 83 LEU A CA 1
ATOM 622 C C . LEU A 1 83 ? -2.066 -21.373 -6.442 1.00 98.06 83 LEU A C 1
ATOM 624 O O . LEU A 1 83 ? -1.788 -22.293 -7.203 1.00 98.06 83 LEU A O 1
ATOM 628 N N . ILE A 1 84 ? -2.167 -21.562 -5.126 1.00 98.12 84 ILE A N 1
ATOM 629 C CA . ILE A 1 84 ? -1.891 -22.841 -4.446 1.00 98.12 84 ILE A CA 1
ATOM 630 C C . ILE A 1 84 ? -2.831 -23.944 -4.954 1.00 98.12 84 ILE A C 1
ATOM 632 O O . ILE A 1 84 ? -2.369 -25.036 -5.299 1.00 98.12 84 ILE A O 1
ATOM 636 N N . GLY A 1 85 ? -4.124 -23.641 -5.077 1.00 98.06 85 GLY A N 1
ATOM 637 C CA . GLY A 1 85 ? -5.152 -24.593 -5.496 1.00 98.06 85 GLY A CA 1
ATOM 638 C C . GLY A 1 85 ? -5.167 -24.920 -6.992 1.00 98.06 85 GLY A C 1
ATOM 639 O O . GLY A 1 85 ? -5.802 -25.895 -7.384 1.00 98.06 85 GLY A O 1
ATOM 640 N N . ASN A 1 86 ? -4.476 -24.151 -7.844 1.00 98.31 86 ASN A N 1
ATOM 641 C CA . ASN A 1 86 ? -4.550 -24.316 -9.298 1.00 98.31 86 ASN A CA 1
ATOM 642 C C . ASN A 1 86 ? -3.161 -24.385 -9.969 1.00 98.31 86 ASN A C 1
ATOM 644 O O . ASN A 1 86 ? -2.618 -23.367 -10.409 1.00 98.31 86 ASN A O 1
ATOM 648 N N . PRO A 1 87 ? -2.584 -25.594 -10.130 1.00 98.19 87 PRO A N 1
ATOM 649 C CA . PRO A 1 87 ? -1.291 -25.776 -10.793 1.00 98.19 87 PRO A CA 1
ATOM 650 C C . PRO A 1 87 ? -1.251 -25.271 -12.242 1.00 98.19 87 PRO A C 1
ATOM 652 O O . PRO A 1 87 ? -0.218 -24.775 -12.690 1.00 98.19 87 PRO A O 1
ATOM 655 N N . ALA A 1 88 ? -2.366 -25.371 -12.974 1.00 98.44 88 ALA A N 1
ATOM 656 C CA . ALA A 1 88 ? -2.444 -24.898 -14.353 1.00 98.44 88 ALA A CA 1
ATOM 657 C C . ALA A 1 88 ? -2.388 -23.366 -14.426 1.00 98.44 88 ALA A C 1
ATOM 659 O O . ALA A 1 88 ? -1.719 -22.825 -15.302 1.00 98.44 88 ALA A O 1
ATOM 660 N N . LEU A 1 89 ? -3.048 -22.668 -13.495 1.00 98.38 89 LEU A N 1
ATOM 661 C CA . LEU A 1 89 ? -2.953 -21.212 -13.372 1.00 98.38 89 LEU A CA 1
ATOM 662 C C . LEU A 1 89 ? -1.515 -20.777 -13.078 1.00 98.38 89 LEU A C 1
ATOM 664 O O . LEU A 1 89 ? -1.006 -19.908 -13.781 1.00 98.38 89 LEU A O 1
ATOM 668 N N . ARG A 1 90 ? -0.843 -21.427 -12.112 1.00 98.06 90 ARG A N 1
ATOM 669 C CA . ARG A 1 90 ? 0.562 -21.122 -11.790 1.00 98.06 90 ARG A CA 1
ATOM 670 C C . ARG A 1 90 ? 1.468 -21.253 -13.004 1.00 98.06 90 ARG A C 1
ATOM 672 O O . ARG A 1 90 ? 2.282 -20.370 -13.239 1.00 98.06 90 ARG A O 1
ATOM 679 N N . ARG A 1 91 ? 1.308 -22.333 -13.778 1.00 98.31 91 ARG A N 1
ATOM 680 C CA . ARG A 1 91 ? 2.099 -22.559 -14.992 1.00 98.31 91 ARG A CA 1
ATOM 681 C C . ARG A 1 91 ? 1.861 -21.460 -16.025 1.00 98.31 91 ARG A C 1
ATOM 683 O O . ARG A 1 91 ? 2.825 -20.856 -16.472 1.00 98.31 91 ARG A O 1
ATOM 690 N N . ARG A 1 92 ? 0.597 -21.160 -16.348 1.00 98.50 92 ARG A N 1
ATOM 691 C CA . ARG A 1 92 ? 0.263 -20.125 -17.342 1.00 98.50 92 ARG A CA 1
ATOM 692 C C . ARG A 1 92 ? 0.801 -18.748 -16.952 1.00 98.50 92 ARG A C 1
ATOM 694 O O . ARG A 1 92 ? 1.416 -18.082 -17.778 1.00 98.50 92 ARG A O 1
ATOM 701 N N . MET A 1 93 ? 0.577 -18.331 -15.705 1.00 98.50 93 MET A N 1
ATOM 702 C CA . MET A 1 93 ? 1.061 -17.034 -15.223 1.00 98.50 93 MET A CA 1
ATOM 703 C C . MET A 1 93 ? 2.590 -16.990 -15.165 1.00 98.50 93 MET A C 1
ATOM 705 O O . MET A 1 93 ? 3.184 -16.011 -15.596 1.00 98.50 93 MET A O 1
ATOM 709 N N . GLY A 1 94 ? 3.233 -18.068 -14.709 1.00 98.19 94 GLY A N 1
ATOM 710 C CA . GLY A 1 94 ? 4.689 -18.186 -14.676 1.00 98.19 94 GLY A CA 1
ATOM 711 C C . GLY A 1 94 ? 5.343 -18.115 -16.060 1.00 98.19 94 GLY A C 1
ATOM 712 O O . GLY A 1 94 ? 6.336 -17.416 -16.245 1.00 98.19 94 GLY A O 1
ATOM 713 N N . GLU A 1 95 ? 4.763 -18.779 -17.062 1.00 98.44 95 GLU A N 1
ATOM 714 C CA . GLU A 1 95 ? 5.221 -18.691 -18.456 1.00 98.44 95 GLU A CA 1
ATOM 715 C C . GLU A 1 95 ? 5.095 -17.262 -19.004 1.00 98.44 95 GLU A C 1
ATOM 717 O O . GLU A 1 95 ? 6.033 -16.762 -19.634 1.00 98.44 95 GLU A O 1
ATOM 722 N N . SER A 1 96 ? 3.975 -16.584 -18.724 1.00 98.25 96 SER A N 1
ATOM 723 C CA . SER A 1 96 ? 3.767 -15.188 -19.129 1.00 98.25 96 SER A CA 1
ATOM 724 C C . SER A 1 96 ? 4.754 -14.237 -18.444 1.00 98.25 96 SER A C 1
ATOM 726 O O . SER A 1 96 ? 5.399 -13.425 -19.111 1.00 98.25 96 SER A O 1
ATOM 728 N N . ALA A 1 97 ? 4.974 -14.428 -17.141 1.00 97.44 97 ALA A N 1
ATOM 729 C CA . ALA A 1 97 ? 5.942 -13.688 -16.345 1.00 97.44 97 ALA A CA 1
ATOM 730 C C . ALA A 1 97 ? 7.372 -13.827 -16.896 1.00 97.44 97 ALA A C 1
ATOM 732 O O . ALA A 1 97 ? 8.062 -12.824 -17.096 1.00 97.44 97 ALA A O 1
ATOM 733 N N . ALA A 1 98 ? 7.805 -15.050 -17.218 1.00 98.00 98 ALA A N 1
ATOM 734 C CA . ALA A 1 98 ? 9.128 -15.296 -17.792 1.00 98.00 98 ALA A CA 1
ATOM 735 C C . ALA A 1 98 ? 9.288 -14.671 -19.181 1.00 98.00 98 ALA A C 1
ATOM 737 O O . ALA A 1 98 ? 10.350 -14.125 -19.497 1.00 98.00 98 ALA A O 1
ATOM 738 N N . ALA A 1 99 ? 8.247 -14.732 -20.015 1.00 97.62 99 ALA A N 1
ATOM 739 C CA . ALA A 1 99 ? 8.252 -14.082 -21.320 1.00 97.62 99 ALA A CA 1
ATOM 740 C C . ALA A 1 99 ? 8.378 -12.555 -21.181 1.00 97.62 99 ALA A C 1
ATOM 742 O O . ALA A 1 99 ? 9.232 -11.953 -21.833 1.00 97.62 99 ALA A O 1
ATOM 743 N N . GLN A 1 100 ? 7.599 -11.946 -20.283 1.00 96.44 100 GLN A N 1
ATOM 744 C CA . GLN A 1 100 ? 7.641 -10.511 -20.001 1.00 96.44 100 GLN A CA 1
ATOM 745 C C . GLN A 1 100 ? 9.012 -10.067 -19.478 1.00 96.44 100 GLN A C 1
ATOM 747 O O . GLN A 1 100 ? 9.556 -9.066 -19.948 1.00 96.44 100 GLN A O 1
ATOM 752 N N . ALA A 1 101 ? 9.598 -10.831 -18.550 1.00 96.19 101 ALA A N 1
ATOM 753 C CA . ALA A 1 101 ? 10.913 -10.532 -17.997 1.00 96.19 101 ALA A CA 1
ATOM 754 C C . ALA A 1 101 ? 11.996 -10.478 -19.080 1.00 96.19 101 ALA A C 1
ATOM 756 O O . ALA A 1 101 ? 12.746 -9.506 -19.148 1.00 96.19 101 ALA A O 1
ATOM 757 N N . ARG A 1 102 ? 12.031 -11.463 -19.987 1.00 96.06 102 ARG A N 1
ATOM 758 C CA . ARG A 1 102 ? 12.991 -11.473 -21.104 1.00 96.06 102 ARG A CA 1
ATOM 759 C C . ARG A 1 102 ? 12.730 -10.362 -22.117 1.00 96.06 102 ARG A C 1
ATOM 761 O O . ARG A 1 102 ? 13.677 -9.798 -22.650 1.00 96.06 102 ARG A O 1
ATOM 768 N N . ALA A 1 103 ? 11.462 -10.065 -22.394 1.00 96.12 103 ALA A N 1
ATOM 769 C CA . ALA A 1 103 ? 11.086 -9.099 -23.420 1.00 96.12 103 ALA A CA 1
ATOM 770 C C . ALA A 1 103 ? 11.330 -7.642 -23.005 1.00 96.12 103 ALA A C 1
ATOM 772 O O . ALA A 1 103 ? 11.588 -6.811 -23.871 1.00 96.12 103 ALA A O 1
ATOM 773 N N . ARG A 1 104 ? 11.225 -7.319 -21.708 1.00 94.94 104 ARG A N 1
ATOM 774 C CA . ARG A 1 104 ? 11.245 -5.926 -21.228 1.00 94.94 104 ARG A CA 1
ATOM 775 C C . ARG A 1 104 ? 12.355 -5.614 -20.229 1.00 94.94 104 ARG A C 1
ATOM 777 O O . ARG A 1 104 ? 12.811 -4.478 -20.191 1.00 94.94 104 ARG A O 1
ATOM 784 N N . PHE A 1 105 ? 12.771 -6.589 -19.422 1.00 94.31 105 PHE A N 1
ATOM 785 C CA . PHE A 1 105 ? 13.661 -6.360 -18.278 1.00 94.31 105 PHE A CA 1
ATOM 786 C C . PHE A 1 105 ? 15.043 -7.019 -18.424 1.00 94.31 105 PHE A C 1
ATOM 788 O O . PHE A 1 105 ? 15.891 -6.839 -17.553 1.00 94.31 105 PHE A O 1
ATOM 795 N N . ASP A 1 106 ? 15.308 -7.758 -19.511 1.00 95.62 106 ASP A N 1
ATOM 796 C CA . ASP A 1 106 ? 16.661 -8.239 -19.825 1.00 95.62 106 ASP A CA 1
ATOM 797 C C . ASP A 1 106 ? 17.586 -7.041 -20.087 1.00 95.62 106 ASP A C 1
ATOM 799 O O . ASP A 1 106 ? 17.232 -6.107 -20.814 1.00 95.62 106 ASP A O 1
ATOM 803 N N . TRP A 1 107 ? 18.793 -7.077 -19.518 1.00 96.12 107 TRP A N 1
ATOM 804 C CA . TRP A 1 107 ? 19.781 -6.004 -19.651 1.00 96.12 107 TRP A CA 1
ATOM 805 C C . TRP A 1 107 ? 20.089 -5.643 -21.105 1.00 96.12 107 TRP A C 1
ATOM 807 O O . TRP A 1 107 ? 20.329 -4.474 -21.392 1.00 96.12 107 TRP A O 1
ATOM 817 N N . ARG A 1 108 ? 20.033 -6.600 -22.040 1.00 97.19 108 ARG A N 1
ATOM 818 C CA . ARG A 1 108 ? 20.218 -6.317 -23.473 1.00 97.19 1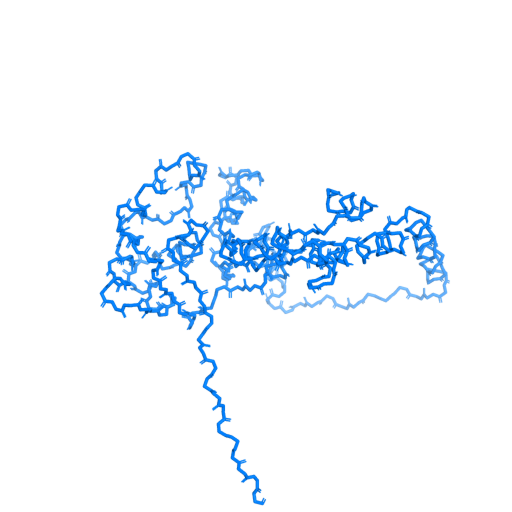08 ARG A CA 1
ATOM 819 C C . ARG A 1 108 ? 19.144 -5.375 -24.012 1.00 97.19 108 ARG A C 1
ATOM 821 O O . ARG A 1 108 ? 19.462 -4.501 -24.810 1.00 97.19 108 ARG A O 1
ATOM 828 N N . VAL A 1 109 ? 17.899 -5.530 -23.560 1.00 97.12 109 VAL A N 1
ATOM 829 C CA . VAL A 1 109 ? 16.773 -4.673 -23.960 1.00 97.12 109 VAL A CA 1
ATOM 830 C C . VAL A 1 109 ? 16.903 -3.296 -23.315 1.00 97.12 109 VAL A C 1
ATOM 832 O O . VAL A 1 109 ? 16.836 -2.287 -24.011 1.00 97.12 109 VAL A O 1
ATOM 835 N N . VAL A 1 110 ? 17.144 -3.249 -22.001 1.00 96.12 110 VAL A N 1
ATOM 836 C CA . VAL A 1 110 ? 17.240 -1.987 -21.246 1.00 96.12 110 VAL A CA 1
ATOM 837 C C . VAL A 1 110 ? 18.411 -1.130 -21.731 1.00 96.12 110 VAL A C 1
ATOM 839 O O . VAL A 1 110 ? 18.252 0.076 -21.924 1.00 96.12 110 VAL A O 1
ATOM 842 N N . VAL A 1 111 ? 19.581 -1.735 -21.974 1.00 98.12 111 VAL A N 1
ATOM 843 C CA . VAL A 1 111 ? 20.758 -1.020 -22.498 1.00 98.12 111 VAL A CA 1
ATOM 844 C C . VAL A 1 111 ? 20.479 -0.457 -23.883 1.00 98.12 111 VAL A C 1
ATOM 846 O O . VAL A 1 111 ? 20.767 0.716 -24.103 1.00 98.12 111 VAL A O 1
ATOM 849 N N . ALA A 1 112 ? 19.887 -1.244 -24.787 1.00 98.25 112 ALA A N 1
ATOM 850 C CA . ALA A 1 112 ? 19.553 -0.770 -26.128 1.00 98.25 112 ALA A CA 1
ATOM 851 C C . ALA A 1 112 ? 18.588 0.428 -26.078 1.00 98.25 112 ALA A C 1
ATOM 853 O O . ALA A 1 112 ? 18.891 1.482 -26.626 1.00 98.25 112 ALA A O 1
ATOM 854 N N . GLN A 1 113 ? 17.493 0.324 -25.317 1.00 97.56 113 GLN A N 1
ATOM 855 C CA . GLN A 1 113 ? 16.531 1.424 -25.156 1.00 97.56 113 GLN A CA 1
ATOM 856 C C . GLN A 1 113 ? 17.159 2.680 -24.537 1.00 97.56 113 GLN A C 1
ATOM 858 O O . GLN A 1 113 ? 16.819 3.803 -24.904 1.00 97.56 113 GLN A O 1
ATOM 863 N N . THR A 1 114 ? 18.091 2.501 -23.599 1.00 98.00 114 THR A N 1
ATOM 864 C CA . THR A 1 114 ? 18.813 3.616 -22.975 1.00 98.00 114 THR A CA 1
ATOM 865 C C . THR A 1 114 ? 19.744 4.302 -23.976 1.00 98.00 114 THR A C 1
ATOM 867 O O . THR A 1 114 ? 19.806 5.529 -24.015 1.00 98.00 114 THR A O 1
ATOM 870 N N . GLN A 1 115 ? 20.443 3.527 -24.809 1.00 98.31 115 GLN A N 1
ATOM 871 C CA . GLN A 1 115 ? 21.300 4.057 -25.872 1.00 98.31 115 GLN A CA 1
ATOM 872 C C . GLN A 1 115 ? 20.488 4.819 -26.925 1.00 98.31 115 GLN A C 1
ATOM 874 O O . GLN A 1 115 ? 20.893 5.916 -27.311 1.00 98.31 115 GLN A O 1
ATOM 879 N N . ASP A 1 116 ? 19.326 4.295 -27.321 1.00 98.38 116 ASP A N 1
ATOM 880 C CA . ASP A 1 116 ? 18.403 4.974 -28.238 1.00 98.38 116 ASP A CA 1
ATOM 881 C C . ASP A 1 116 ? 17.918 6.307 -27.652 1.00 98.38 116 ASP A C 1
ATOM 883 O O . ASP A 1 116 ? 17.949 7.337 -28.327 1.00 98.38 116 ASP A O 1
ATOM 887 N N . LEU A 1 117 ? 17.545 6.321 -26.365 1.00 98.00 117 LEU A N 1
ATOM 888 C CA . LEU A 1 117 ? 17.166 7.547 -25.661 1.00 98.00 117 LEU A CA 1
ATOM 889 C C . LEU A 1 117 ? 18.314 8.565 -25.637 1.00 98.00 117 LEU A C 1
ATOM 891 O O . LEU A 1 117 ? 18.092 9.757 -25.838 1.00 98.00 117 LEU A O 1
ATOM 895 N N . TRP A 1 118 ? 19.550 8.127 -25.395 1.00 98.19 118 TRP A N 1
ATOM 896 C CA . TRP A 1 118 ? 20.704 9.025 -25.410 1.00 98.19 118 TRP A CA 1
ATOM 897 C C . TRP A 1 118 ? 20.975 9.611 -26.793 1.00 98.19 118 TRP A C 1
ATOM 899 O O . TRP A 1 118 ? 21.305 10.795 -26.882 1.00 98.19 118 TRP A O 1
ATOM 909 N N . ALA A 1 119 ? 20.824 8.815 -27.852 1.00 98.12 119 ALA A N 1
ATOM 910 C CA . ALA A 1 119 ? 20.947 9.295 -29.222 1.00 98.12 119 ALA A CA 1
ATOM 911 C C . ALA A 1 119 ? 19.871 10.349 -29.538 1.00 98.12 119 ALA A C 1
ATOM 913 O O . ALA A 1 119 ? 20.219 11.451 -29.964 1.00 98.12 119 ALA A O 1
ATOM 914 N N . ASP A 1 120 ? 18.599 10.073 -29.219 1.00 97.38 120 ASP A N 1
ATOM 915 C CA . ASP A 1 120 ? 17.491 11.025 -29.402 1.00 97.38 120 ASP A CA 1
ATOM 916 C C . ASP A 1 120 ? 17.726 12.331 -28.625 1.00 97.38 120 ASP A C 1
ATOM 918 O O . ASP A 1 120 ? 17.634 13.428 -29.177 1.00 97.38 120 ASP A O 1
ATOM 922 N N . LEU A 1 121 ? 18.117 12.243 -27.349 1.00 95.75 121 LEU A N 1
ATOM 923 C CA . LEU A 1 121 ? 18.420 13.425 -26.535 1.00 95.75 121 LEU A CA 1
ATOM 924 C C . LEU A 1 121 ? 19.621 14.219 -27.073 1.00 95.75 121 LEU A C 1
ATOM 926 O O . LEU A 1 121 ? 19.637 15.451 -26.979 1.00 95.75 121 LEU A O 1
ATOM 930 N N . ALA A 1 122 ? 20.631 13.545 -27.627 1.00 96.25 122 ALA A N 1
ATOM 931 C CA . ALA A 1 122 ? 21.775 14.205 -28.246 1.00 96.25 122 ALA A CA 1
ATOM 932 C C . ALA A 1 122 ? 21.369 14.957 -29.519 1.00 96.25 122 ALA A C 1
ATOM 934 O O . ALA A 1 122 ? 21.797 16.098 -29.705 1.00 96.25 122 ALA A O 1
ATOM 935 N N . ASP A 1 123 ? 20.523 14.361 -30.357 1.00 96.50 123 ASP A N 1
ATOM 936 C CA . ASP A 1 123 ? 20.027 15.001 -31.573 1.00 96.50 123 ASP A CA 1
ATOM 937 C C . ASP A 1 123 ? 19.107 16.181 -31.246 1.00 96.50 123 ASP A C 1
ATOM 939 O O . ASP A 1 123 ? 19.306 17.270 -31.785 1.00 96.50 123 ASP A O 1
ATOM 943 N N . ARG A 1 124 ? 18.194 16.044 -30.273 1.00 94.19 124 ARG A N 1
ATOM 944 C CA . ARG A 1 124 ? 17.370 17.165 -29.782 1.00 94.19 124 ARG A CA 1
ATOM 945 C C . ARG A 1 124 ? 18.216 18.341 -29.313 1.00 94.19 124 ARG A C 1
ATOM 947 O O . ARG A 1 124 ? 17.919 19.470 -29.676 1.00 94.19 124 ARG A O 1
ATOM 954 N N . ARG A 1 125 ? 19.290 18.093 -28.557 1.00 92.81 125 ARG A N 1
ATOM 955 C CA . ARG A 1 125 ? 20.193 19.157 -28.084 1.00 92.81 125 ARG A CA 1
ATOM 956 C C . ARG A 1 125 ? 20.900 19.888 -29.228 1.00 92.81 125 ARG A C 1
ATOM 958 O O . ARG A 1 125 ? 21.203 21.066 -29.089 1.00 92.81 125 ARG A O 1
ATOM 965 N N . ARG A 1 126 ? 21.210 19.197 -30.330 1.00 94.81 126 ARG A N 1
ATOM 966 C CA . ARG A 1 126 ? 21.859 19.813 -31.500 1.00 94.81 126 ARG A CA 1
ATOM 967 C C . ARG A 1 126 ? 20.872 20.556 -32.395 1.00 94.81 126 ARG A C 1
ATOM 969 O O . ARG A 1 126 ? 21.253 21.548 -33.006 1.00 94.81 126 ARG A O 1
ATOM 976 N N . LEU A 1 127 ? 19.657 20.028 -32.534 1.00 95.19 127 LEU A N 1
ATOM 977 C CA . LEU A 1 127 ? 18.711 20.436 -33.574 1.00 95.19 127 LEU A CA 1
ATOM 978 C C . LEU A 1 127 ? 17.595 21.351 -33.067 1.00 95.19 127 LEU A C 1
ATOM 980 O O . LEU A 1 127 ? 17.020 22.095 -33.859 1.00 95.19 127 LEU A O 1
ATOM 984 N N . LEU A 1 128 ? 17.256 21.284 -31.781 1.00 92.69 128 LEU A N 1
ATOM 985 C CA . LEU A 1 128 ? 16.175 22.063 -31.190 1.00 92.69 128 LEU A CA 1
ATOM 986 C C . LEU A 1 128 ? 16.738 23.194 -30.336 1.00 92.69 128 LEU A C 1
ATOM 988 O O . LEU A 1 128 ? 17.746 23.042 -29.649 1.00 92.69 128 LEU A O 1
ATOM 992 N N . ASN A 1 129 ? 16.027 24.316 -30.335 1.00 88.88 129 ASN A N 1
ATOM 993 C CA . ASN A 1 129 ? 16.241 25.355 -29.341 1.00 88.88 129 ASN A CA 1
ATOM 994 C C . ASN A 1 129 ? 15.627 24.909 -28.012 1.00 88.88 129 ASN A C 1
ATOM 996 O O . ASN A 1 129 ? 14.551 24.307 -27.989 1.00 88.88 129 ASN A O 1
ATOM 1000 N N . GLU A 1 130 ? 16.297 25.223 -26.908 1.00 82.38 130 GLU A N 1
ATOM 1001 C CA . GLU A 1 130 ? 15.756 24.986 -25.576 1.00 82.38 130 GLU A CA 1
ATOM 1002 C C . GLU A 1 130 ? 14.492 25.833 -25.373 1.00 82.38 130 GLU A C 1
ATOM 1004 O O . GLU A 1 130 ? 14.521 27.059 -25.477 1.00 82.38 130 GLU A O 1
ATOM 1009 N N . ILE A 1 131 ? 13.370 25.166 -25.104 1.00 82.06 131 ILE A N 1
ATOM 1010 C CA . ILE A 1 131 ? 12.097 25.803 -24.770 1.00 82.06 131 ILE A CA 1
ATOM 1011 C C . ILE A 1 131 ? 11.638 25.195 -23.452 1.00 82.06 131 ILE A C 1
ATOM 1013 O O . ILE A 1 131 ? 11.225 24.037 -23.399 1.00 82.06 131 ILE A O 1
ATOM 1017 N N . ALA A 1 132 ? 11.714 25.982 -22.385 1.00 78.38 132 ALA A N 1
ATOM 1018 C CA . ALA A 1 132 ? 11.113 25.640 -21.108 1.00 78.38 132 ALA A CA 1
ATOM 1019 C C . ALA A 1 132 ? 9.738 26.322 -21.009 1.00 78.38 132 ALA A C 1
ATOM 1021 O O . ALA A 1 132 ? 9.638 27.517 -21.310 1.00 78.38 132 ALA A O 1
ATOM 1022 N N . PRO A 1 133 ? 8.676 25.613 -20.587 1.00 80.31 133 PRO A N 1
ATOM 1023 C CA . PRO A 1 133 ? 7.432 26.265 -20.205 1.00 80.31 133 PRO A CA 1
ATOM 1024 C C . PRO A 1 133 ? 7.716 27.326 -19.138 1.00 80.31 133 PRO A C 1
ATOM 1026 O O . PRO A 1 133 ? 8.537 27.107 -18.242 1.00 80.31 133 PRO A O 1
ATOM 1029 N N . LEU A 1 134 ? 7.025 28.466 -19.210 1.00 75.81 134 LEU A N 1
ATOM 1030 C CA . LEU A 1 134 ? 7.014 29.410 -18.095 1.00 75.81 134 LEU A CA 1
ATOM 1031 C C . LEU A 1 134 ? 6.522 28.665 -16.851 1.00 75.81 134 LEU A C 1
ATOM 1033 O O . LEU A 1 134 ? 5.537 27.926 -16.922 1.00 75.81 134 LEU A O 1
ATOM 1037 N N . ARG A 1 135 ? 7.230 28.829 -15.728 1.00 70.75 135 ARG A N 1
ATOM 1038 C CA . ARG A 1 135 ? 6.815 28.223 -14.461 1.00 70.75 135 ARG A CA 1
ATOM 1039 C C . ARG A 1 135 ? 5.405 28.704 -14.138 1.00 70.75 135 ARG A C 1
ATOM 1041 O O . ARG A 1 135 ? 5.120 29.895 -14.243 1.00 70.75 135 ARG A O 1
ATOM 1048 N N . ASP A 1 136 ? 4.534 27.777 -13.756 1.00 75.62 136 ASP A N 1
ATOM 1049 C CA . ASP A 1 136 ? 3.239 28.157 -13.215 1.00 75.62 136 ASP A CA 1
ATOM 1050 C C . ASP A 1 136 ? 3.473 28.925 -11.906 1.00 75.62 136 ASP A C 1
ATOM 1052 O O . ASP A 1 136 ? 4.011 28.393 -10.936 1.00 75.62 136 ASP A O 1
ATOM 1056 N N . HIS A 1 137 ? 3.119 30.207 -11.918 1.00 72.50 137 HIS A N 1
ATOM 1057 C CA . HIS A 1 137 ? 3.217 31.106 -10.773 1.00 72.50 137 HIS A CA 1
ATOM 1058 C C . HIS A 1 137 ? 1.870 31.262 -10.059 1.00 72.50 137 HIS A C 1
ATOM 1060 O O . HIS A 1 137 ? 1.668 32.237 -9.332 1.00 72.50 137 HIS A O 1
ATOM 1066 N N . SER A 1 138 ? 0.929 30.335 -10.264 1.00 79.44 138 SER A N 1
ATOM 1067 C CA . SER A 1 138 ? -0.281 30.283 -9.453 1.00 79.44 138 SER A CA 1
ATOM 1068 C C . SER A 1 138 ? 0.087 30.247 -7.967 1.00 79.44 138 SER A C 1
ATOM 1070 O O . SER A 1 138 ? 1.077 29.633 -7.561 1.00 79.44 138 SER A O 1
ATOM 1072 N N . ALA A 1 139 ? -0.717 30.912 -7.132 1.00 69.19 139 ALA A N 1
ATOM 1073 C CA . ALA A 1 139 ? -0.476 30.964 -5.690 1.00 69.19 139 ALA A CA 1
ATOM 1074 C C . ALA A 1 139 ? -0.345 29.558 -5.076 1.00 69.19 139 ALA A C 1
ATOM 1076 O O . ALA A 1 139 ? 0.418 29.360 -4.136 1.00 69.19 139 ALA A O 1
ATOM 1077 N N . GLN A 1 140 ? -1.046 28.579 -5.649 1.00 68.62 140 GLN A N 1
ATOM 1078 C CA . GLN A 1 140 ? -1.020 27.184 -5.230 1.00 68.62 140 GLN A CA 1
ATOM 1079 C C . GLN A 1 140 ? 0.302 26.492 -5.595 1.00 68.62 140 GLN A C 1
ATOM 1081 O O . GLN A 1 140 ? 0.914 25.870 -4.729 1.00 68.62 140 GLN A O 1
ATOM 1086 N N . THR A 1 141 ? 0.797 26.660 -6.826 1.00 68.00 141 THR A N 1
ATOM 1087 C CA . THR A 1 141 ? 2.095 26.110 -7.255 1.00 68.00 141 THR A CA 1
ATOM 1088 C C . THR A 1 141 ? 3.261 26.769 -6.523 1.00 68.00 141 THR A C 1
ATOM 1090 O O . THR A 1 141 ? 4.198 26.088 -6.115 1.00 68.00 141 THR A O 1
ATOM 1093 N N . VAL A 1 142 ? 3.185 28.080 -6.281 1.00 64.50 142 VAL A N 1
ATOM 1094 C CA . VAL A 1 142 ? 4.174 28.819 -5.484 1.00 64.50 142 VAL A CA 1
ATOM 1095 C C . VAL A 1 142 ? 4.164 28.340 -4.030 1.00 64.50 142 VAL A C 1
ATOM 1097 O O . VAL A 1 142 ? 5.226 28.050 -3.489 1.00 64.50 142 VAL A O 1
ATOM 1100 N N . ALA A 1 143 ? 2.990 28.175 -3.411 1.00 66.19 143 ALA A N 1
ATOM 1101 C CA . ALA A 1 143 ? 2.886 27.624 -2.061 1.00 66.19 143 ALA A CA 1
ATOM 1102 C C . ALA A 1 143 ? 3.495 26.215 -1.982 1.00 66.19 143 ALA A C 1
ATOM 1104 O O . ALA A 1 143 ? 4.343 25.974 -1.131 1.00 66.19 143 ALA A O 1
ATOM 1105 N N . MET A 1 144 ? 3.155 25.318 -2.913 1.00 66.94 144 MET A N 1
ATOM 1106 C CA . MET A 1 144 ? 3.717 23.962 -2.963 1.00 66.94 144 MET A CA 1
ATOM 1107 C C . MET A 1 144 ? 5.232 23.939 -3.207 1.00 66.94 144 MET A C 1
ATOM 1109 O O . MET A 1 144 ? 5.925 23.110 -2.626 1.00 66.94 144 MET A O 1
ATOM 1113 N N . ALA A 1 145 ? 5.758 24.846 -4.034 1.00 59.69 145 ALA A N 1
ATOM 1114 C CA . ALA A 1 145 ? 7.191 24.967 -4.305 1.00 59.69 145 ALA A CA 1
ATOM 1115 C C . ALA A 1 145 ? 7.993 25.541 -3.121 1.00 59.69 145 ALA A C 1
ATOM 1117 O O . ALA A 1 145 ? 9.216 25.408 -3.096 1.00 59.69 145 ALA A O 1
ATOM 1118 N N . HIS A 1 146 ? 7.318 26.187 -2.164 1.00 56.38 146 HIS A N 1
ATOM 1119 C CA . HIS A 1 146 ? 7.918 26.775 -0.967 1.00 56.38 146 HIS A CA 1
ATOM 1120 C C . HIS A 1 146 ? 7.653 25.980 0.316 1.00 56.38 146 HIS A C 1
ATOM 1122 O O . HIS A 1 146 ? 8.107 26.415 1.372 1.00 56.38 146 HIS A O 1
ATOM 1128 N N . LEU A 1 147 ? 6.979 24.824 0.250 1.00 64.75 147 LEU A N 1
ATOM 1129 C CA . LEU A 1 147 ? 7.009 23.878 1.363 1.00 64.75 147 LEU A CA 1
ATOM 1130 C C . LEU A 1 147 ? 8.371 23.164 1.358 1.00 64.75 147 LEU A C 1
ATOM 1132 O O . LEU A 1 147 ? 8.641 22.408 0.421 1.00 64.75 147 LEU A O 1
ATOM 1136 N N . PRO A 1 148 ? 9.229 23.363 2.376 1.00 68.62 148 PRO A N 1
ATOM 1137 C CA . PRO A 1 148 ? 10.507 22.655 2.468 1.00 68.62 148 PRO A CA 1
ATOM 1138 C C . PRO A 1 148 ? 10.314 21.130 2.472 1.00 68.62 148 PRO A C 1
ATOM 1140 O O . PRO A 1 148 ? 11.137 20.413 1.895 1.00 68.62 148 PRO A O 1
ATOM 1143 N N . ARG A 1 149 ? 9.187 20.638 3.016 1.00 77.75 149 ARG A N 1
ATOM 1144 C CA . ARG A 1 149 ? 8.721 19.248 2.902 1.00 77.75 149 ARG A CA 1
ATOM 1145 C C . ARG A 1 149 ? 7.200 19.179 2.678 1.00 77.75 149 ARG A C 1
ATOM 1147 O O . ARG A 1 149 ? 6.453 19.639 3.535 1.00 77.75 149 ARG A O 1
ATOM 1154 N N . PRO A 1 150 ? 6.712 18.616 1.555 1.00 83.12 150 PRO A N 1
ATOM 1155 C CA . PRO A 1 150 ? 5.280 18.430 1.334 1.00 83.12 150 PRO A CA 1
ATOM 1156 C C . PRO A 1 150 ? 4.696 17.264 2.148 1.00 83.12 150 PRO A C 1
ATOM 1158 O O . PRO A 1 150 ? 5.410 16.344 2.556 1.00 83.12 150 PRO A O 1
ATOM 1161 N N . ASP A 1 151 ? 3.369 17.270 2.311 1.00 89.94 151 ASP A N 1
ATOM 1162 C CA . ASP A 1 151 ? 2.595 16.138 2.834 1.00 89.94 151 ASP A CA 1
ATOM 1163 C C . ASP A 1 151 ? 2.971 14.832 2.089 1.00 89.94 151 ASP A C 1
ATOM 1165 O O . ASP A 1 151 ? 2.879 14.789 0.855 1.00 89.94 151 ASP A O 1
ATOM 1169 N N . PRO A 1 152 ? 3.369 13.747 2.785 1.00 92.69 152 PRO A N 1
ATOM 1170 C CA . PRO A 1 152 ? 3.721 12.485 2.134 1.00 92.69 152 PRO A CA 1
ATOM 1171 C C . PRO A 1 152 ? 2.576 11.896 1.298 1.00 92.69 152 PRO A C 1
ATOM 1173 O O . PRO A 1 152 ? 2.817 11.310 0.244 1.00 92.69 152 PRO A O 1
ATOM 1176 N N . PHE A 1 153 ? 1.321 12.080 1.705 1.00 93.94 153 PHE A N 1
ATOM 1177 C CA . PHE A 1 153 ? 0.150 11.615 0.964 1.00 93.94 153 PHE A CA 1
ATOM 1178 C C . PHE A 1 153 ? -0.135 12.443 -0.288 1.00 93.94 153 PHE A C 1
ATOM 1180 O O . PHE A 1 153 ? -0.851 11.975 -1.172 1.00 93.94 153 PHE A O 1
ATOM 1187 N N . LEU A 1 154 ? 0.441 13.644 -0.393 1.00 91.81 154 LEU A N 1
ATOM 1188 C CA . LEU A 1 154 ? 0.464 14.411 -1.635 1.00 91.81 154 LEU A CA 1
ATOM 1189 C C . LEU A 1 154 ? 1.565 13.899 -2.571 1.00 91.81 154 LEU A C 1
ATOM 1191 O O . LEU A 1 154 ? 1.305 13.672 -3.750 1.00 91.81 154 LEU A O 1
ATOM 1195 N N . ILE A 1 155 ? 2.773 13.674 -2.043 1.00 90.25 155 ILE A N 1
ATOM 1196 C CA . ILE A 1 155 ? 3.930 13.190 -2.819 1.00 90.25 155 ILE A CA 1
ATOM 1197 C C . ILE A 1 155 ? 3.646 11.808 -3.421 1.00 90.25 155 ILE A C 1
ATOM 1199 O O . ILE A 1 155 ? 3.920 11.570 -4.596 1.00 90.25 155 ILE A O 1
ATOM 1203 N N . PHE A 1 156 ? 3.063 10.908 -2.629 1.00 92.44 156 PHE A N 1
ATOM 1204 C CA . PHE A 1 156 ? 2.799 9.520 -3.012 1.00 92.44 156 PHE A CA 1
ATOM 1205 C C . PHE A 1 156 ? 1.359 9.280 -3.485 1.00 92.44 156 PHE A C 1
ATOM 1207 O O . PHE A 1 156 ? 0.914 8.136 -3.538 1.00 92.44 156 PHE A O 1
ATOM 1214 N N . ALA A 1 157 ? 0.612 10.325 -3.861 1.00 93.38 157 ALA A N 1
ATOM 1215 C CA . ALA A 1 157 ? -0.799 10.205 -4.246 1.00 93.38 157 ALA A CA 1
ATOM 1216 C C . ALA A 1 157 ? -1.048 9.209 -5.402 1.00 93.38 157 ALA A C 1
ATOM 1218 O O . ALA A 1 157 ? -2.086 8.553 -5.443 1.00 93.38 157 ALA A O 1
ATOM 1219 N N . GLY A 1 158 ? -0.091 9.061 -6.327 1.00 93.75 158 GLY A N 1
ATOM 1220 C CA . GLY A 1 158 ? -0.182 8.117 -7.452 1.00 93.75 158 GLY A CA 1
ATOM 1221 C C . GLY A 1 158 ? 0.175 6.663 -7.115 1.00 93.75 158 GLY A C 1
ATOM 1222 O O . GLY A 1 158 ? -0.005 5.776 -7.952 1.00 93.75 158 GLY A O 1
ATOM 1223 N N . TYR A 1 159 ? 0.692 6.409 -5.910 1.00 95.50 159 TYR A N 1
ATOM 1224 C CA . TYR A 1 159 ? 1.271 5.122 -5.543 1.00 95.50 159 TYR A CA 1
ATOM 1225 C C . TYR A 1 159 ? 0.244 4.064 -5.123 1.00 95.50 159 TYR A C 1
ATOM 1227 O O . TYR A 1 159 ? 0.344 2.950 -5.638 1.00 95.50 159 TYR A O 1
ATOM 1235 N N . PRO A 1 160 ? -0.735 4.336 -4.235 1.00 96.69 160 PRO A N 1
ATOM 1236 C CA . PRO A 1 160 ? -1.687 3.315 -3.802 1.00 96.69 160 PRO A CA 1
ATOM 1237 C C . PRO A 1 160 ? -2.710 2.971 -4.888 1.00 96.69 160 PRO A C 1
ATOM 1239 O O . PRO A 1 160 ? -2.839 3.685 -5.885 1.00 96.69 160 PRO A O 1
ATOM 1242 N N . SER A 1 161 ? -3.466 1.884 -4.712 1.00 96.44 161 SER A N 1
ATOM 1243 C CA . SER A 1 161 ? -4.620 1.579 -5.580 1.00 96.44 161 SER A CA 1
ATOM 1244 C C . SER A 1 161 ? -5.729 2.608 -5.415 1.00 96.44 161 SER A C 1
ATOM 1246 O O . SER A 1 161 ? -6.439 2.920 -6.368 1.00 96.44 161 SER A O 1
ATOM 1248 N N . ALA A 1 162 ? -5.898 3.107 -4.191 1.00 96.38 162 ALA A N 1
ATOM 1249 C CA . ALA A 1 162 ? -6.855 4.146 -3.877 1.00 96.38 162 ALA A CA 1
ATOM 1250 C C . ALA A 1 162 ? -6.445 4.954 -2.644 1.00 96.38 162 ALA A C 1
ATOM 1252 O O . ALA A 1 162 ? -5.650 4.517 -1.808 1.00 96.38 162 ALA A O 1
ATOM 1253 N N . MET A 1 163 ? -7.060 6.124 -2.509 1.00 96.81 163 MET A N 1
ATOM 1254 C CA . MET A 1 163 ? -6.970 6.964 -1.321 1.00 96.81 163 MET A CA 1
ATOM 1255 C C . MET A 1 163 ? -8.337 7.010 -0.643 1.00 96.81 163 MET A C 1
ATOM 1257 O O . MET A 1 163 ? -9.357 7.122 -1.327 1.00 96.81 163 MET A O 1
ATOM 1261 N N . LEU A 1 164 ? -8.360 6.918 0.687 1.00 96.69 164 LEU A N 1
ATOM 1262 C CA . LEU A 1 164 ? -9.587 6.945 1.484 1.00 96.69 164 LEU A CA 1
ATOM 1263 C C . LEU A 1 164 ? -10.396 8.214 1.181 1.00 96.69 164 LEU A C 1
ATOM 1265 O O . LEU A 1 164 ? -9.860 9.311 1.294 1.00 96.69 164 LEU A O 1
ATOM 1269 N N . GLN A 1 165 ? -11.676 8.074 0.833 1.00 95.81 165 GLN A N 1
ATOM 1270 C CA . GLN A 1 165 ? -12.571 9.220 0.640 1.00 95.81 165 GLN A CA 1
ATOM 1271 C C . GLN A 1 165 ? -13.563 9.363 1.804 1.00 95.81 165 GLN A C 1
ATOM 1273 O O . GLN A 1 165 ? -13.863 8.371 2.475 1.00 95.81 165 GLN A O 1
ATOM 1278 N N . PRO A 1 166 ? -14.103 10.571 2.046 1.00 94.75 166 PRO A N 1
ATOM 1279 C CA . PRO A 1 166 ? -15.030 10.825 3.151 1.00 94.75 166 PRO A CA 1
ATOM 1280 C C . PRO A 1 166 ? -16.314 9.982 3.125 1.00 94.75 166 PRO A C 1
ATOM 1282 O O . PRO A 1 166 ? -16.856 9.633 4.173 1.00 94.75 166 PRO A O 1
ATOM 1285 N N . ASP A 1 167 ? -16.803 9.644 1.934 1.00 96.19 167 ASP A N 1
ATOM 1286 C CA . ASP A 1 167 ? -18.029 8.881 1.689 1.00 96.19 167 ASP A CA 1
ATOM 1287 C C . ASP A 1 167 ? -17.817 7.357 1.679 1.00 96.19 167 ASP A C 1
ATOM 1289 O O . ASP A 1 167 ? -18.783 6.595 1.598 1.00 96.19 167 ASP A O 1
ATOM 1293 N N . TRP A 1 168 ? -16.570 6.888 1.788 1.00 97.19 168 TRP A N 1
ATOM 1294 C CA . TRP A 1 168 ? -16.265 5.460 1.820 1.00 97.19 168 TRP A CA 1
ATOM 1295 C C . TRP A 1 168 ? -16.772 4.812 3.096 1.00 97.19 168 TRP A C 1
ATOM 1297 O O . TRP A 1 168 ? -16.644 5.359 4.191 1.00 97.19 168 TRP A O 1
ATOM 1307 N N . LEU A 1 169 ? -17.338 3.619 2.943 1.00 97.56 169 LEU A N 1
ATOM 1308 C CA . LEU A 1 169 ? -17.938 2.870 4.032 1.00 97.56 169 LEU A CA 1
ATOM 1309 C C . LEU A 1 169 ? -16.874 2.063 4.764 1.00 97.56 169 LEU A C 1
ATOM 1311 O O . LEU A 1 169 ? -16.104 1.321 4.153 1.00 97.56 169 LEU A O 1
ATOM 1315 N N . VAL A 1 170 ? -16.886 2.185 6.083 1.00 97.88 170 VAL A N 1
ATOM 1316 C CA . VAL A 1 170 ? -16.068 1.428 7.020 1.00 97.88 170 VAL A CA 1
ATOM 1317 C C . VAL A 1 170 ? -16.977 0.456 7.764 1.00 97.88 170 VAL A C 1
ATOM 1319 O O . VAL A 1 170 ? -18.046 0.836 8.240 1.00 97.88 170 VAL A O 1
ATOM 1322 N N . SER A 1 171 ? -16.555 -0.799 7.877 1.00 97.50 171 SER A N 1
ATOM 1323 C CA . SER A 1 171 ? -17.241 -1.846 8.642 1.00 97.50 171 SER A CA 1
ATOM 1324 C C . SER A 1 171 ? -16.232 -2.678 9.424 1.00 97.50 171 SER A C 1
ATOM 1326 O O . SER A 1 171 ? -15.096 -2.842 8.977 1.00 97.50 171 SER A O 1
ATOM 1328 N N . LEU A 1 172 ? -16.630 -3.260 10.555 1.00 98.00 172 LEU A N 1
ATOM 1329 C CA . LEU A 1 172 ? -15.753 -4.167 11.301 1.00 98.00 172 LEU A CA 1
ATOM 1330 C C . LEU A 1 172 ? -15.490 -5.462 10.536 1.00 98.00 172 LEU A C 1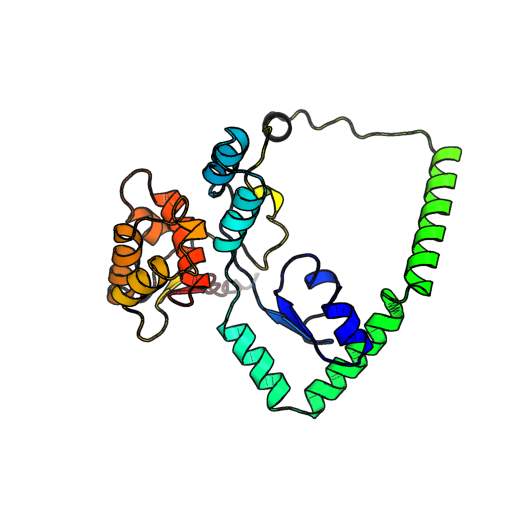
ATOM 1332 O O . LEU A 1 172 ? -16.359 -5.980 9.830 1.00 98.00 172 LEU A O 1
ATOM 1336 N N . MET A 1 173 ? -14.296 -6.017 10.728 1.00 96.75 173 MET A N 1
ATOM 1337 C CA . MET A 1 173 ? -14.063 -7.416 10.396 1.00 96.75 173 MET A CA 1
ATOM 1338 C C . MET A 1 173 ? -14.867 -8.319 11.354 1.00 96.75 173 MET A C 1
ATOM 1340 O O . MET A 1 173 ? -15.121 -7.943 12.504 1.00 96.75 173 MET A O 1
ATOM 1344 N N . PRO A 1 174 ? -15.318 -9.509 10.909 1.00 94.12 174 PRO A N 1
ATOM 1345 C CA . PRO A 1 174 ? -16.093 -10.406 11.761 1.00 94.12 174 PRO A CA 1
ATOM 1346 C C . PRO A 1 174 ? -15.353 -10.749 13.058 1.00 94.12 174 PRO A C 1
ATOM 1348 O O . PRO A 1 174 ? -14.208 -11.194 13.025 1.00 94.12 174 PRO A O 1
ATOM 1351 N N . GLY A 1 175 ? -16.025 -10.560 14.195 1.00 93.50 175 GLY A N 1
ATOM 1352 C CA . GLY A 1 175 ? -15.472 -10.850 15.520 1.00 93.50 175 GLY A CA 1
ATOM 1353 C C . GLY A 1 175 ? -14.565 -9.763 16.104 1.00 93.50 175 GLY A C 1
ATOM 1354 O O . GLY A 1 175 ? -14.089 -9.945 17.218 1.00 93.50 175 GLY A O 1
ATOM 1355 N N . THR A 1 176 ? -14.343 -8.640 15.411 1.00 96.88 176 THR A N 1
ATOM 1356 C CA . THR A 1 176 ? -13.537 -7.536 15.949 1.00 96.88 176 THR A CA 1
ATOM 1357 C C . THR A 1 176 ? -14.229 -6.854 17.128 1.00 96.88 176 THR A C 1
ATOM 1359 O O . THR A 1 176 ? -15.388 -6.446 17.050 1.00 96.88 176 THR A O 1
ATOM 1362 N N . THR A 1 177 ? -13.476 -6.678 18.209 1.00 96.62 177 THR A N 1
ATOM 1363 C CA . THR A 1 177 ? -13.885 -6.005 19.441 1.00 96.62 177 THR A CA 1
ATOM 1364 C C . THR A 1 177 ? -12.958 -4.825 19.759 1.00 96.62 177 THR A C 1
ATOM 1366 O O . THR A 1 177 ? -11.856 -4.727 19.212 1.00 96.62 177 THR A O 1
ATOM 1369 N N . PRO A 1 178 ? -13.341 -3.917 20.678 1.00 96.38 178 PRO A N 1
ATOM 1370 C CA . PRO A 1 178 ? -12.446 -2.847 21.122 1.00 96.38 178 PRO A CA 1
ATOM 1371 C C . PRO A 1 178 ? -11.120 -3.353 21.719 1.00 96.38 178 PRO A C 1
ATOM 1373 O O . PRO A 1 178 ? -10.104 -2.673 21.597 1.00 96.38 178 PRO A O 1
ATOM 1376 N N . ALA A 1 179 ? -11.110 -4.549 22.320 1.00 96.56 179 ALA A N 1
ATOM 1377 C CA . ALA A 1 179 ? -9.900 -5.151 22.881 1.00 96.56 179 ALA A CA 1
ATOM 1378 C C . ALA A 1 179 ? -8.875 -5.525 21.795 1.00 96.56 179 ALA A C 1
ATOM 1380 O O . ALA A 1 179 ? -7.671 -5.462 22.039 1.00 96.56 179 ALA A O 1
ATOM 1381 N N . ASP A 1 180 ? -9.328 -5.851 20.580 1.00 96.31 180 ASP A N 1
ATOM 1382 C CA . ASP A 1 180 ? -8.434 -6.131 19.454 1.00 96.31 180 ASP A CA 1
ATOM 1383 C C . ASP A 1 180 ? -7.696 -4.867 18.999 1.00 96.31 180 ASP A C 1
ATOM 1385 O O . ASP A 1 180 ? -6.495 -4.916 18.740 1.00 96.31 180 ASP A O 1
ATOM 1389 N N . ALA A 1 181 ? -8.383 -3.719 18.962 1.00 94.12 181 ALA A N 1
ATOM 1390 C CA . ALA A 1 181 ? -7.753 -2.435 18.653 1.00 94.12 181 ALA A CA 1
ATOM 1391 C C . ALA A 1 181 ? -6.673 -2.076 19.685 1.00 94.12 181 ALA A C 1
ATOM 1393 O O . ALA A 1 181 ? -5.560 -1.708 19.310 1.00 94.12 181 ALA A O 1
ATOM 1394 N N . GLU A 1 182 ? -6.967 -2.262 20.975 1.00 95.12 182 GLU A N 1
ATOM 1395 C CA . GLU A 1 182 ? -5.996 -2.077 22.060 1.00 95.12 182 GLU A CA 1
ATOM 1396 C C . GLU A 1 182 ? -4.799 -3.025 21.936 1.00 95.12 182 GLU A C 1
ATOM 1398 O O . GLU A 1 182 ? -3.650 -2.593 22.043 1.00 95.12 182 GLU A O 1
ATOM 1403 N N . SER A 1 183 ? -5.054 -4.305 21.657 1.00 95.56 183 SER A N 1
ATOM 1404 C CA . SER A 1 183 ? -4.007 -5.312 21.486 1.00 95.56 183 SER A CA 1
ATOM 1405 C C . SER A 1 183 ? -3.074 -4.991 20.315 1.00 95.56 183 SER A C 1
ATOM 1407 O O . SER A 1 183 ? -1.858 -5.112 20.459 1.00 95.56 183 SER A O 1
ATOM 1409 N N . ARG A 1 184 ? -3.608 -4.545 19.167 1.00 94.38 184 ARG A N 1
ATOM 1410 C CA . ARG A 1 184 ? -2.782 -4.158 18.008 1.00 94.38 184 ARG A CA 1
ATOM 1411 C C . ARG A 1 184 ? -2.010 -2.871 18.245 1.00 94.38 184 ARG A C 1
ATOM 1413 O O . ARG A 1 184 ? -0.862 -2.782 17.817 1.00 94.38 184 ARG A O 1
ATOM 1420 N N . LEU A 1 185 ? -2.600 -1.908 18.949 1.00 92.31 185 LEU A N 1
ATOM 1421 C CA . LEU A 1 185 ? -1.918 -0.657 19.271 1.00 92.31 185 LEU A CA 1
ATOM 1422 C C . LEU A 1 185 ? -0.741 -0.887 20.230 1.00 92.31 185 LEU A C 1
ATOM 1424 O O . LEU A 1 185 ? 0.296 -0.264 20.067 1.00 92.31 185 LEU A O 1
ATOM 1428 N N . ARG A 1 186 ? -0.866 -1.824 21.179 1.00 92.06 186 ARG A N 1
ATOM 1429 C CA . ARG A 1 186 ? 0.207 -2.206 22.120 1.00 92.06 186 ARG A CA 1
ATOM 1430 C C . ARG A 1 186 ? 1.159 -3.290 21.601 1.00 92.06 186 ARG A C 1
ATOM 1432 O O . ARG A 1 186 ? 1.967 -3.818 22.361 1.00 92.06 186 ARG A O 1
ATOM 1439 N N . SER A 1 187 ? 1.014 -3.701 20.346 1.00 92.25 187 SER A N 1
ATOM 1440 C CA . SER A 1 187 ? 1.894 -4.696 19.739 1.00 92.25 187 SER A CA 1
ATOM 1441 C C . SER A 1 187 ? 3.232 -4.055 19.353 1.00 92.25 187 SER A C 1
ATOM 1443 O O . SER A 1 187 ? 3.213 -2.930 18.857 1.00 92.25 187 SER A O 1
ATOM 1445 N N . PRO A 1 188 ? 4.355 -4.802 19.392 1.00 91.44 188 PRO A N 1
ATOM 1446 C CA . PRO A 1 188 ? 5.636 -4.343 18.846 1.00 91.44 188 PRO A CA 1
ATOM 1447 C C . PRO A 1 188 ? 5.584 -3.865 17.387 1.00 91.44 188 PRO A C 1
ATOM 1449 O O . PRO A 1 188 ? 6.456 -3.130 16.936 1.00 91.44 188 PRO A O 1
ATOM 1452 N N . LEU A 1 189 ? 4.552 -4.267 16.634 1.00 86.62 189 LEU A N 1
ATOM 1453 C CA . LEU A 1 189 ? 4.292 -3.785 15.273 1.00 86.62 189 LEU A CA 1
ATOM 1454 C C . LEU A 1 189 ? 3.967 -2.283 15.208 1.00 86.62 189 LEU A C 1
ATOM 1456 O O . LEU A 1 189 ? 4.127 -1.676 14.149 1.00 86.62 189 LEU A O 1
ATOM 1460 N N . SER A 1 190 ? 3.492 -1.711 16.313 1.00 89.19 190 SER A N 1
ATOM 1461 C CA . SER A 1 190 ? 3.012 -0.332 16.421 1.00 89.19 190 SER A CA 1
ATOM 1462 C C . SER A 1 190 ? 3.939 0.558 17.242 1.00 89.19 190 SER A C 1
ATOM 1464 O O . SER A 1 190 ? 3.858 1.773 17.087 1.00 89.19 190 SER A O 1
ATOM 1466 N N . ASP A 1 191 ? 4.839 -0.021 18.051 1.00 87.69 191 ASP A N 1
ATOM 1467 C CA . ASP A 1 191 ? 5.761 0.703 18.944 1.00 87.69 191 ASP A CA 1
ATOM 1468 C C . ASP A 1 191 ? 6.498 1.835 18.225 1.00 87.69 191 ASP A C 1
ATOM 1470 O O . ASP A 1 191 ? 6.563 2.959 18.718 1.00 87.69 191 ASP A O 1
ATOM 1474 N N . PHE A 1 192 ? 6.989 1.551 17.015 1.00 87.69 192 PHE A N 1
ATOM 1475 C CA . PHE A 1 192 ? 7.686 2.529 16.185 1.00 87.69 192 PHE A CA 1
ATOM 1476 C C . PHE A 1 192 ? 6.809 3.742 15.839 1.00 87.69 192 PHE A C 1
ATOM 1478 O O . PHE A 1 192 ? 7.302 4.856 15.793 1.00 87.69 192 PHE A O 1
ATOM 1485 N N . ALA A 1 193 ? 5.508 3.550 15.621 1.00 88.44 193 ALA A N 1
ATOM 1486 C CA . ALA A 1 193 ? 4.601 4.563 15.081 1.00 88.44 193 ALA A CA 1
ATOM 1487 C C . ALA A 1 193 ? 3.759 5.278 16.147 1.00 88.44 193 ALA A C 1
ATOM 1489 O O . ALA A 1 193 ? 2.895 6.083 15.803 1.00 88.44 193 ALA A O 1
ATOM 1490 N N . MET A 1 194 ? 3.971 4.992 17.435 1.00 86.31 194 MET A N 1
ATOM 1491 C CA . MET A 1 194 ? 3.109 5.489 18.516 1.00 86.31 194 MET A CA 1
ATOM 1492 C C . MET A 1 194 ? 2.962 7.014 18.539 1.00 86.31 194 MET A C 1
ATOM 1494 O O . MET A 1 194 ? 1.926 7.511 18.965 1.00 86.31 194 MET A O 1
ATOM 1498 N N . ALA A 1 195 ? 3.958 7.751 18.041 1.00 87.31 195 ALA A N 1
ATOM 1499 C CA . ALA A 1 195 ? 3.929 9.209 17.964 1.00 87.31 195 ALA A CA 1
ATOM 1500 C C . ALA A 1 195 ? 2.880 9.776 16.986 1.00 87.31 195 ALA A C 1
ATOM 1502 O O . ALA A 1 195 ? 2.550 10.952 17.091 1.00 87.31 195 ALA A O 1
ATOM 1503 N N . ILE A 1 196 ? 2.384 8.974 16.034 1.00 89.00 196 ILE A N 1
ATOM 1504 C CA . ILE A 1 196 ? 1.505 9.433 14.940 1.00 89.00 196 ILE A CA 1
ATOM 1505 C C . ILE A 1 196 ? 0.200 8.641 14.823 1.00 89.00 196 ILE A C 1
ATOM 1507 O O . ILE A 1 196 ? -0.665 8.974 14.006 1.00 89.00 196 ILE A O 1
ATOM 1511 N N . LEU A 1 197 ? 0.053 7.575 15.613 1.00 89.12 197 LEU A N 1
ATOM 1512 C CA . LEU A 1 197 ? -1.170 6.786 15.651 1.00 89.12 197 LEU A CA 1
ATOM 1513 C C . LEU A 1 197 ? -2.256 7.506 16.461 1.00 89.12 197 LEU A C 1
ATOM 1515 O O . LEU A 1 197 ? -1.948 8.260 17.383 1.00 89.12 197 LEU A O 1
ATOM 1519 N N . PRO A 1 198 ? -3.542 7.288 16.138 1.00 85.75 198 PRO A N 1
ATOM 1520 C CA . PRO A 1 198 ? -4.622 7.886 16.904 1.00 85.75 198 PRO A CA 1
ATOM 1521 C C . PRO A 1 198 ? -4.671 7.344 18.327 1.00 85.75 198 PRO A C 1
ATOM 1523 O O . PRO A 1 198 ? -4.286 6.208 18.610 1.00 85.75 198 PRO A O 1
ATOM 1526 N N . GLU A 1 199 ? -5.268 8.148 19.197 1.00 89.62 199 GLU A N 1
ATOM 1527 C CA . GLU A 1 199 ? -5.519 7.781 20.579 1.00 89.62 199 GLU A CA 1
ATOM 1528 C C . GLU A 1 199 ? -6.379 6.519 20.682 1.00 89.62 199 GLU A C 1
ATOM 1530 O O . GLU A 1 199 ? -7.384 6.348 19.981 1.00 89.62 199 GLU A O 1
ATOM 1535 N N . LEU A 1 200 ? -6.037 5.656 21.640 1.00 91.75 200 LEU A N 1
ATOM 1536 C CA . LEU A 1 200 ? -6.767 4.411 21.879 1.00 91.75 200 LEU A CA 1
ATOM 1537 C C . LEU A 1 200 ? -8.262 4.657 22.144 1.00 91.75 200 LEU A C 1
ATOM 1539 O O . LEU A 1 200 ? -9.117 3.861 21.749 1.00 91.75 200 LEU A O 1
ATOM 1543 N N . ALA A 1 201 ? -8.587 5.771 22.803 1.00 92.50 201 ALA A N 1
ATOM 1544 C CA . ALA A 1 201 ? -9.964 6.167 23.066 1.00 92.50 201 ALA A CA 1
ATOM 1545 C C . ALA A 1 201 ? -10.763 6.394 21.769 1.00 92.50 201 ALA A C 1
ATOM 1547 O O . ALA A 1 201 ? -11.902 5.938 21.683 1.00 92.50 201 ALA A O 1
ATOM 1548 N N . ASP A 1 202 ? -10.164 7.025 20.754 1.00 93.31 202 ASP A N 1
ATOM 1549 C CA . ASP A 1 202 ? -10.826 7.276 19.468 1.00 93.31 202 ASP A CA 1
ATOM 1550 C C . ASP A 1 202 ? -10.982 5.976 18.667 1.00 93.31 202 ASP A C 1
ATOM 1552 O O . ASP A 1 202 ? -12.057 5.696 18.138 1.00 93.31 202 ASP A O 1
ATOM 1556 N N . LEU A 1 203 ? -9.945 5.128 18.646 1.00 93.88 203 LEU A N 1
ATOM 1557 C CA . LEU A 1 203 ? -9.994 3.821 17.981 1.00 93.88 203 LEU A CA 1
ATOM 1558 C C . LEU A 1 203 ? -11.074 2.912 18.586 1.00 93.88 203 LEU A C 1
ATOM 1560 O O . LEU A 1 203 ? -11.897 2.336 17.873 1.00 93.88 203 LEU A O 1
ATOM 1564 N N . THR A 1 204 ? -11.112 2.799 19.916 1.00 95.00 204 THR A N 1
ATOM 1565 C CA . THR A 1 204 ? -12.109 1.968 20.608 1.00 95.00 204 THR A CA 1
ATOM 1566 C C . THR A 1 204 ? -13.521 2.534 20.488 1.00 95.00 204 THR A C 1
ATOM 1568 O O . THR A 1 204 ? -14.469 1.755 20.371 1.00 95.00 204 THR A O 1
ATOM 1571 N N . ALA A 1 205 ? -13.684 3.861 20.471 1.00 94.19 205 ALA A N 1
ATOM 1572 C CA . ALA A 1 205 ? -14.966 4.495 20.184 1.00 94.19 205 ALA A CA 1
ATOM 1573 C C . ALA A 1 205 ? -15.441 4.159 18.763 1.00 94.19 205 ALA A C 1
ATOM 1575 O O . ALA A 1 205 ? -16.558 3.664 18.611 1.00 94.19 205 ALA A O 1
ATOM 1576 N N . ALA A 1 206 ? -14.588 4.322 17.746 1.00 95.25 206 ALA A N 1
ATOM 1577 C CA . ALA A 1 206 ? -14.911 3.966 16.364 1.00 95.25 206 ALA A CA 1
ATOM 1578 C C . ALA A 1 206 ? -15.362 2.500 16.242 1.00 95.25 206 ALA A C 1
ATOM 1580 O O . ALA A 1 206 ? -16.395 2.220 15.631 1.00 95.25 206 ALA A O 1
ATOM 1581 N N . VAL A 1 207 ? -14.664 1.568 16.904 1.00 96.88 207 VAL A N 1
ATOM 1582 C CA . VAL A 1 207 ? -15.068 0.152 16.935 1.00 96.88 207 VAL A CA 1
ATOM 1583 C C . VAL A 1 207 ? -16.445 -0.036 17.581 1.00 96.88 207 VAL A C 1
ATOM 1585 O O . VAL A 1 207 ? -17.275 -0.759 17.034 1.00 96.88 207 VAL A O 1
ATOM 1588 N N . ARG A 1 208 ? -16.742 0.626 18.707 1.00 96.31 208 ARG A N 1
ATOM 1589 C CA . ARG A 1 208 ? -18.069 0.539 19.352 1.00 96.31 208 ARG A CA 1
ATOM 1590 C C . ARG A 1 208 ? -19.185 1.073 18.452 1.00 96.31 208 ARG A C 1
ATOM 1592 O O . ARG A 1 208 ? -20.237 0.445 18.35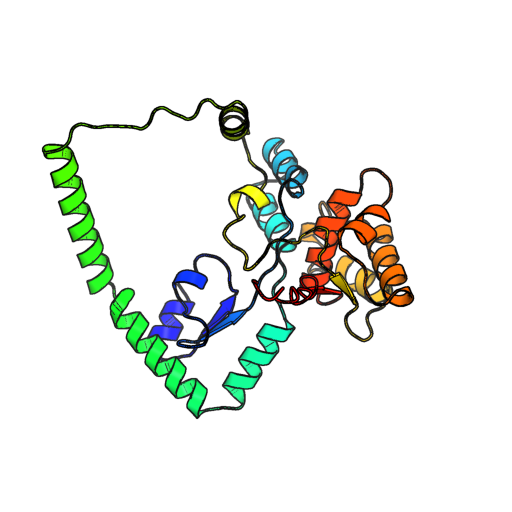6 1.00 96.31 208 ARG A O 1
ATOM 1599 N N . HIS A 1 209 ? -18.957 2.200 17.781 1.00 96.06 209 HIS A N 1
ATOM 1600 C CA . HIS A 1 209 ? -19.940 2.796 16.875 1.00 96.06 209 HIS A CA 1
ATOM 1601 C C . HIS A 1 209 ? -20.213 1.915 15.654 1.00 96.06 209 HIS A C 1
ATOM 1603 O O . HIS A 1 209 ? -21.375 1.725 15.283 1.00 96.06 209 HIS A O 1
ATOM 1609 N N . LEU A 1 210 ? -19.169 1.311 15.084 1.00 96.88 210 LEU A N 1
ATOM 1610 C CA . LEU A 1 210 ? -19.312 0.347 13.996 1.00 96.88 210 LEU A CA 1
ATOM 1611 C C . LEU A 1 210 ? -20.011 -0.941 14.446 1.00 96.88 210 LEU A C 1
ATOM 1613 O O . LEU A 1 210 ? -20.848 -1.454 13.712 1.00 96.88 210 LEU A O 1
ATOM 1617 N N . ALA A 1 211 ? -19.736 -1.438 15.655 1.00 95.56 211 ALA A N 1
ATOM 1618 C CA . ALA A 1 211 ? -20.427 -2.607 16.200 1.00 95.56 211 ALA A CA 1
ATOM 1619 C C . ALA A 1 211 ? -21.936 -2.362 16.381 1.00 95.56 211 ALA A C 1
ATOM 1621 O O . ALA A 1 211 ? -22.732 -3.276 16.182 1.00 95.56 211 ALA A O 1
ATOM 1622 N N . ALA A 1 212 ? -22.331 -1.132 16.729 1.00 94.88 212 ALA A N 1
ATOM 1623 C CA . ALA A 1 212 ? -23.733 -0.753 16.888 1.00 94.88 212 ALA A CA 1
ATOM 1624 C C . ALA A 1 212 ? -24.447 -0.468 15.553 1.00 94.88 212 ALA A C 1
ATOM 1626 O O . ALA A 1 212 ? -25.621 -0.796 15.406 1.00 94.88 212 ALA A O 1
ATOM 1627 N N . SER A 1 213 ? -23.750 0.141 14.588 1.00 92.50 213 SER A N 1
ATOM 1628 C CA . SER A 1 213 ? -24.354 0.663 13.346 1.00 92.50 213 SER A CA 1
ATOM 1629 C C . SER A 1 213 ? -24.114 -0.228 12.118 1.00 92.50 213 SER A C 1
ATOM 1631 O O . SER A 1 213 ? -24.700 -0.002 11.063 1.00 92.50 213 SER A O 1
ATOM 1633 N N . GLY A 1 214 ? -23.235 -1.228 12.226 1.00 93.31 214 GLY A N 1
ATOM 1634 C CA . GLY A 1 214 ? -22.815 -2.122 11.142 1.00 93.31 214 GLY A CA 1
ATOM 1635 C C . GLY A 1 214 ? -21.773 -1.499 10.208 1.00 93.31 214 GLY A C 1
ATOM 1636 O O . GLY A 1 214 ? -20.657 -2.007 10.087 1.00 93.31 214 GLY A O 1
ATOM 1637 N N . SER A 1 215 ? -22.123 -0.388 9.559 1.00 95.25 215 SER A N 1
ATOM 1638 C CA . SER A 1 215 ? -21.217 0.368 8.686 1.00 95.25 215 SER A CA 1
ATOM 1639 C C . SER A 1 215 ? -21.475 1.865 8.771 1.00 95.25 215 SER A C 1
ATOM 1641 O O . SER A 1 215 ? -22.628 2.282 8.863 1.00 95.25 215 SER A O 1
ATOM 1643 N N . MET A 1 216 ? -20.421 2.670 8.682 1.00 96.81 216 MET A N 1
ATOM 1644 C CA . MET A 1 216 ? -20.492 4.137 8.693 1.00 96.81 216 MET A CA 1
ATOM 1645 C C . MET A 1 216 ? -19.536 4.715 7.654 1.00 96.81 216 MET A C 1
ATOM 1647 O O . MET A 1 216 ? -18.564 4.052 7.292 1.00 96.81 216 MET A O 1
ATOM 1651 N N . SER A 1 217 ? -19.781 5.936 7.177 1.00 97.12 217 SER A N 1
ATOM 1652 C CA . SER A 1 217 ? -18.804 6.599 6.311 1.00 97.12 217 SER A CA 1
ATOM 1653 C C . SER A 1 217 ? -17.557 7.025 7.095 1.00 97.12 217 SER A C 1
ATOM 1655 O O . SER A 1 217 ? -17.608 7.248 8.310 1.00 97.12 217 SER A O 1
ATOM 1657 N N . ALA A 1 218 ? -16.428 7.166 6.402 1.00 96.12 218 ALA A N 1
ATOM 1658 C CA . ALA A 1 218 ? -15.189 7.662 6.995 1.00 96.12 218 ALA A CA 1
ATOM 1659 C C . ALA A 1 218 ? -15.371 9.055 7.625 1.00 96.12 218 ALA A C 1
ATOM 1661 O O . ALA A 1 218 ? -14.873 9.297 8.724 1.00 96.12 218 ALA A O 1
ATOM 1662 N N . ALA A 1 219 ? -16.147 9.935 6.981 1.00 94.62 219 ALA A N 1
ATOM 1663 C CA . ALA A 1 219 ? -16.495 11.251 7.512 1.00 94.62 219 ALA A CA 1
ATOM 1664 C C . ALA A 1 219 ? -17.279 11.163 8.825 1.00 94.62 219 ALA A C 1
ATOM 1666 O O . ALA A 1 219 ? -16.900 11.803 9.802 1.00 94.62 219 ALA A O 1
ATOM 1667 N N . GLN A 1 220 ? -18.319 10.325 8.871 1.00 95.00 220 GLN A N 1
ATOM 1668 C CA . GLN A 1 220 ? -19.133 10.147 10.075 1.00 95.00 220 GLN A CA 1
ATOM 1669 C C . GLN A 1 220 ? -18.299 9.624 11.245 1.00 95.00 220 GLN A C 1
ATOM 1671 O O . GLN A 1 220 ? -18.498 10.049 12.376 1.00 95.00 220 GLN A O 1
ATOM 1676 N N . LEU A 1 221 ? -17.352 8.717 10.988 1.00 94.44 221 LEU A N 1
ATOM 1677 C CA . LEU A 1 221 ? -16.439 8.243 12.027 1.00 94.44 221 LEU A CA 1
ATOM 1678 C C . LEU A 1 221 ? -15.477 9.340 12.481 1.00 94.44 221 LEU A C 1
ATOM 1680 O O . LEU A 1 221 ? -15.278 9.502 13.680 1.00 94.44 221 LEU A O 1
ATOM 1684 N N . ALA A 1 222 ? -14.915 10.109 11.547 1.00 90.38 222 ALA A N 1
ATOM 1685 C CA . ALA A 1 222 ? -14.008 11.211 11.855 1.00 90.38 222 ALA A CA 1
ATOM 1686 C C . ALA A 1 222 ? -14.660 12.304 12.723 1.00 90.38 222 ALA A C 1
ATOM 1688 O O . ALA A 1 222 ? -13.981 12.890 13.565 1.00 90.38 222 ALA A O 1
ATOM 1689 N N . GLU A 1 223 ? -15.963 12.549 12.558 1.00 90.00 223 GLU A N 1
ATOM 1690 C CA . GLU A 1 223 ? -16.750 13.489 13.372 1.00 90.00 223 GLU A CA 1
ATOM 1691 C C . GLU A 1 223 ? -16.964 13.026 14.823 1.00 90.00 223 GLU A C 1
ATOM 1693 O O . GLU A 1 223 ? -17.245 13.850 15.691 1.00 90.00 223 GLU A O 1
ATOM 1698 N N . LEU A 1 224 ? -16.804 11.729 15.109 1.00 86.69 224 LEU A N 1
ATOM 1699 C CA . LEU A 1 224 ? -16.911 11.186 16.469 1.00 86.69 224 LEU A CA 1
ATOM 1700 C C . LEU A 1 224 ? -15.631 11.381 17.292 1.00 86.69 224 LEU A C 1
ATOM 1702 O O . LEU A 1 224 ? -15.658 11.212 18.512 1.00 86.69 224 LEU A O 1
ATOM 1706 N N . ALA A 1 225 ? -14.511 11.717 16.646 1.00 87.31 225 ALA A N 1
ATOM 1707 C CA . ALA A 1 225 ? -13.283 12.063 17.348 1.00 87.31 225 ALA A CA 1
ATOM 1708 C C . ALA A 1 225 ? -13.454 13.387 18.106 1.00 87.31 225 ALA A C 1
ATOM 1710 O O . ALA A 1 225 ? -14.176 14.286 17.672 1.00 87.31 225 ALA A O 1
ATOM 1711 N N . ALA A 1 226 ? -12.743 13.546 19.226 1.00 84.12 226 ALA A N 1
ATOM 1712 C CA . ALA A 1 226 ? -12.758 14.827 19.934 1.00 84.12 226 ALA A CA 1
ATOM 1713 C C . ALA A 1 226 ? -12.259 15.980 19.028 1.00 84.12 226 ALA A C 1
ATOM 1715 O O . ALA A 1 226 ? -11.459 15.738 18.113 1.00 84.12 226 ALA A O 1
ATOM 1716 N N . PRO A 1 227 ? -12.686 17.235 19.281 1.00 84.62 227 PRO A N 1
ATOM 1717 C CA . PRO A 1 227 ? -12.290 18.388 18.475 1.00 84.62 227 PRO A CA 1
ATOM 1718 C C . PRO A 1 227 ? -10.773 18.459 18.256 1.00 84.62 227 PRO A C 1
ATOM 1720 O O . PRO A 1 227 ? -9.996 18.322 19.197 1.00 84.62 227 PRO A O 1
ATOM 1723 N N . GLY A 1 228 ? -10.356 18.649 17.001 1.00 83.94 228 GLY A N 1
ATOM 1724 C CA . GLY A 1 228 ? -8.942 18.676 16.604 1.00 83.94 228 GLY A CA 1
ATOM 1725 C C . GLY A 1 228 ? -8.316 17.310 16.291 1.00 83.94 228 GLY A C 1
ATOM 1726 O O . GLY A 1 228 ? -7.212 17.279 15.761 1.00 83.94 228 GLY A O 1
ATOM 1727 N N . ARG A 1 229 ? -9.004 16.183 16.541 1.00 86.56 229 ARG A N 1
ATOM 1728 C CA . ARG A 1 229 ? -8.462 14.825 16.304 1.00 86.56 229 ARG A CA 1
ATOM 1729 C C . ARG A 1 229 ? -9.048 14.092 15.095 1.00 86.56 229 ARG A C 1
ATOM 1731 O O . ARG A 1 229 ? -8.634 12.973 14.799 1.00 86.56 229 ARG A O 1
ATOM 1738 N N . SER A 1 230 ? -9.965 14.715 14.356 1.00 86.19 230 SER A N 1
ATOM 1739 C CA . SER A 1 230 ? -10.616 14.105 13.185 1.00 86.19 230 SER A CA 1
ATOM 1740 C C . SER A 1 230 ? -9.618 13.682 12.097 1.00 86.19 230 SER A C 1
ATOM 1742 O O . SER A 1 230 ? -9.733 12.588 11.546 1.00 86.19 230 SER A O 1
ATOM 1744 N N . GLN A 1 231 ? -8.591 14.498 11.833 1.00 85.12 231 GLN A N 1
ATOM 1745 C CA . GLN A 1 231 ? -7.515 14.166 10.887 1.00 85.12 231 GLN A CA 1
ATOM 1746 C C . GLN A 1 231 ? -6.695 12.953 11.348 1.00 85.12 231 GLN A C 1
ATOM 1748 O O . GLN A 1 231 ? -6.392 12.055 10.560 1.00 85.12 231 GLN A O 1
ATOM 1753 N N . GLY A 1 232 ? -6.388 12.893 12.649 1.00 88.25 232 GLY A N 1
ATOM 1754 C CA . GLY A 1 232 ? -5.752 11.737 13.272 1.00 88.25 232 GLY A CA 1
ATOM 1755 C C . GLY A 1 232 ? -6.576 10.472 13.062 1.00 88.25 232 GLY A C 1
ATOM 1756 O O . GLY A 1 232 ? -6.035 9.455 12.636 1.00 88.25 232 GLY A O 1
ATOM 1757 N N . LEU A 1 233 ? -7.896 10.551 13.249 1.00 91.25 233 LEU A N 1
ATOM 1758 C CA . LEU A 1 233 ? -8.774 9.406 13.042 1.00 91.25 233 LEU A CA 1
ATOM 1759 C C . LEU A 1 233 ? -8.829 8.953 11.575 1.00 91.25 233 LEU A C 1
ATOM 1761 O O . LEU A 1 233 ? -8.829 7.749 11.354 1.00 91.25 233 LEU A O 1
ATOM 1765 N N . TYR A 1 234 ? -8.770 9.842 10.576 1.00 90.62 234 TYR A N 1
ATOM 1766 C CA . TYR A 1 234 ? -8.675 9.435 9.158 1.00 90.62 234 TYR A CA 1
ATOM 1767 C C . TYR A 1 234 ? -7.469 8.526 8.886 1.00 90.62 234 TYR A C 1
ATOM 1769 O O . TYR A 1 234 ? -7.611 7.467 8.267 1.00 90.62 234 TYR A O 1
ATOM 1777 N N . ARG A 1 235 ? -6.291 8.894 9.404 1.00 92.88 235 ARG A N 1
ATOM 1778 C CA . ARG A 1 235 ? -5.100 8.026 9.381 1.00 92.88 235 ARG A CA 1
ATOM 1779 C C . ARG A 1 235 ? -5.351 6.725 10.146 1.00 92.88 235 ARG A C 1
ATOM 1781 O O . ARG A 1 235 ? -5.021 5.641 9.669 1.00 92.88 235 ARG A O 1
ATOM 1788 N N . GLY A 1 236 ? -6.008 6.837 11.297 1.00 94.31 236 GLY A N 1
ATOM 1789 C CA . GLY A 1 236 ? -6.438 5.726 12.138 1.00 94.31 236 GLY A CA 1
ATOM 1790 C C . GLY A 1 236 ? -7.305 4.687 11.449 1.00 94.31 236 GLY A C 1
ATOM 1791 O O . GLY A 1 236 ? -7.094 3.497 11.655 1.00 94.31 236 GLY A O 1
ATOM 1792 N N . LEU A 1 237 ? -8.252 5.111 10.612 1.00 96.12 237 LEU A N 1
ATOM 1793 C CA . LEU A 1 237 ? -9.108 4.206 9.847 1.00 96.12 237 LEU A CA 1
ATOM 1794 C C . LEU A 1 237 ? -8.268 3.338 8.902 1.00 96.12 237 LEU A C 1
ATOM 1796 O O . LEU A 1 237 ? -8.455 2.121 8.854 1.00 96.12 237 LEU A O 1
ATOM 1800 N N . VAL A 1 238 ? -7.297 3.936 8.203 1.00 96.88 238 VAL A N 1
ATOM 1801 C CA . VAL A 1 238 ? -6.393 3.188 7.315 1.00 96.88 238 VAL A CA 1
ATOM 1802 C C . VAL A 1 238 ? -5.449 2.292 8.115 1.00 96.88 238 VAL A C 1
ATOM 1804 O O . VAL A 1 238 ? -5.250 1.137 7.746 1.00 96.88 238 VAL A O 1
ATOM 1807 N N . TRP A 1 239 ? -4.933 2.756 9.254 1.00 96.38 239 TRP A N 1
ATOM 1808 C CA . TRP A 1 239 ? -4.144 1.907 10.147 1.00 96.38 239 TRP A CA 1
ATOM 1809 C C . TRP A 1 239 ? -4.954 0.712 10.681 1.00 96.38 239 TRP A C 1
ATOM 1811 O O . TRP A 1 239 ? -4.475 -0.421 10.665 1.00 96.38 239 TRP A O 1
ATOM 1821 N N . MET A 1 240 ? -6.217 0.907 11.072 1.00 96.56 240 MET A N 1
ATOM 1822 C CA . MET A 1 240 ? -7.100 -0.194 11.471 1.00 96.56 240 MET A CA 1
ATOM 1823 C C . MET A 1 240 ? -7.337 -1.176 10.317 1.00 96.56 240 MET A C 1
ATOM 1825 O O . MET A 1 240 ? -7.413 -2.384 10.554 1.00 96.56 240 MET A O 1
ATOM 1829 N N . ALA A 1 241 ? -7.420 -0.691 9.074 1.00 97.19 241 ALA A N 1
ATOM 1830 C CA . ALA A 1 241 ? -7.514 -1.547 7.894 1.00 97.19 241 ALA A CA 1
ATOM 1831 C C . ALA A 1 241 ? -6.218 -2.349 7.674 1.00 97.19 241 ALA A C 1
ATOM 1833 O O . ALA A 1 241 ? -6.276 -3.560 7.464 1.00 97.19 241 ALA A O 1
ATOM 1834 N N . LYS A 1 242 ? -5.045 -1.715 7.822 1.00 96.38 242 LYS A N 1
ATOM 1835 C CA . LYS A 1 242 ? -3.725 -2.378 7.801 1.00 96.38 242 LYS A CA 1
ATOM 1836 C C . LYS A 1 242 ? -3.637 -3.478 8.861 1.00 96.38 242 LYS A C 1
ATOM 1838 O O . LYS A 1 242 ? -3.120 -4.559 8.593 1.00 96.38 242 LYS A O 1
ATOM 1843 N N . MET A 1 243 ? -4.195 -3.227 10.043 1.00 95.69 243 MET A N 1
ATOM 1844 C CA . MET A 1 243 ? -4.270 -4.190 11.140 1.00 95.69 243 MET A CA 1
ATOM 1845 C C . MET A 1 243 ? -5.411 -5.210 10.981 1.00 95.69 243 MET A C 1
ATOM 1847 O O . MET A 1 243 ? -5.609 -6.037 11.871 1.00 95.69 243 MET A O 1
ATOM 1851 N N . ASN A 1 244 ? -6.137 -5.221 9.861 1.00 95.19 244 ASN A N 1
ATOM 1852 C CA . ASN A 1 244 ? -7.242 -6.147 9.602 1.00 95.19 244 ASN A CA 1
ATOM 1853 C C . ASN A 1 244 ? -8.341 -6.107 10.690 1.00 95.19 244 ASN A C 1
ATOM 1855 O O . ASN A 1 244 ? -8.898 -7.138 11.063 1.00 95.19 244 ASN A O 1
ATOM 1859 N N . LEU A 1 245 ? -8.618 -4.917 11.232 1.00 96.38 245 LEU A N 1
ATOM 1860 C CA . LEU A 1 245 ? -9.693 -4.661 12.202 1.00 96.38 245 LEU A CA 1
ATOM 1861 C C . LEU A 1 245 ? -10.957 -4.137 11.512 1.00 96.38 245 LEU A C 1
ATOM 1863 O O . LEU A 1 245 ? -12.077 -4.447 11.913 1.00 96.38 245 LEU A O 1
ATOM 1867 N N . VAL A 1 246 ? -10.775 -3.352 10.450 1.00 97.31 246 VAL A N 1
ATOM 1868 C CA . VAL A 1 246 ? -11.867 -2.813 9.637 1.00 97.31 246 VAL A CA 1
ATOM 1869 C C . VAL A 1 246 ? -11.666 -3.159 8.171 1.00 97.31 246 VAL A C 1
ATOM 1871 O O . VAL A 1 246 ? -10.544 -3.311 7.689 1.00 97.31 246 VAL A O 1
ATOM 1874 N N . ARG A 1 247 ? -12.779 -3.235 7.453 1.00 96.81 247 ARG A N 1
ATOM 1875 C CA . ARG A 1 247 ? -12.838 -3.225 5.998 1.00 96.81 247 ARG A CA 1
ATOM 1876 C C . ARG A 1 247 ? -13.318 -1.852 5.553 1.00 96.81 247 ARG A C 1
ATOM 1878 O O . ARG A 1 247 ? -14.264 -1.320 6.129 1.00 96.81 247 ARG A O 1
ATOM 1885 N N . ILE A 1 248 ? -12.683 -1.315 4.519 1.00 97.06 248 ILE A N 1
ATOM 1886 C CA . ILE A 1 248 ? -13.062 -0.047 3.902 1.00 97.06 248 ILE A CA 1
ATOM 1887 C C . ILE A 1 248 ? -13.391 -0.316 2.438 1.00 97.06 248 ILE A C 1
ATOM 1889 O O . ILE A 1 248 ? -12.607 -0.948 1.732 1.00 97.06 248 ILE A O 1
ATOM 1893 N N . THR A 1 249 ? -14.550 0.148 1.986 1.00 94.88 249 THR A N 1
ATOM 1894 C CA . THR A 1 249 ? -15.004 -0.016 0.603 1.00 94.88 249 THR A CA 1
ATOM 1895 C C . THR A 1 249 ? -15.609 1.278 0.073 1.00 94.88 249 THR A C 1
ATOM 1897 O O . THR A 1 249 ? -16.287 1.973 0.836 1.00 94.88 249 THR A O 1
ATOM 1900 N N . PRO A 1 250 ? -15.450 1.586 -1.227 1.00 93.31 250 PRO A N 1
ATOM 1901 C CA . PRO A 1 250 ? -16.208 2.666 -1.843 1.00 93.31 250 PRO A CA 1
ATOM 1902 C C . PRO A 1 250 ? -17.714 2.404 -1.684 1.00 93.31 250 PRO A C 1
ATOM 1904 O O . PRO A 1 250 ? -18.132 1.236 -1.655 1.00 93.31 250 PRO A O 1
ATOM 1907 N N . PRO A 1 251 ? -18.548 3.453 -1.580 1.00 86.12 251 PRO A N 1
ATOM 1908 C CA . PRO A 1 251 ? -19.988 3.262 -1.579 1.00 86.12 251 PRO A CA 1
ATOM 1909 C C . PRO A 1 251 ? -20.391 2.541 -2.868 1.00 86.12 251 PRO A C 1
ATOM 1911 O O . PRO A 1 251 ? -19.838 2.789 -3.942 1.00 86.12 251 PRO A O 1
ATOM 1914 N N . ARG A 1 252 ? -21.348 1.609 -2.773 1.00 76.25 252 ARG A N 1
ATOM 1915 C CA . ARG A 1 252 ? -21.923 0.988 -3.972 1.00 76.25 252 ARG A CA 1
ATOM 1916 C C . ARG A 1 252 ? -22.431 2.109 -4.872 1.00 76.25 252 ARG A C 1
ATOM 1918 O O . ARG A 1 252 ? -23.302 2.865 -4.451 1.00 76.25 252 ARG A O 1
ATOM 1925 N N . ALA A 1 253 ? -21.908 2.196 -6.095 1.00 54.09 253 ALA A N 1
ATOM 1926 C CA . ALA A 1 253 ? -22.485 3.065 -7.105 1.00 54.09 253 ALA A CA 1
ATOM 1927 C C . ALA A 1 253 ? -23.966 2.691 -7.237 1.00 54.09 253 ALA A C 1
ATOM 1929 O O . ALA A 1 253 ? -24.296 1.558 -7.599 1.00 54.09 253 ALA A O 1
ATOM 1930 N N . VAL A 1 254 ? -24.858 3.618 -6.892 1.00 44.44 254 VAL A N 1
ATOM 1931 C CA . VAL A 1 254 ? -26.257 3.512 -7.292 1.00 44.44 254 VAL A CA 1
ATOM 1932 C C . VAL A 1 254 ? -26.211 3.516 -8.813 1.00 44.44 254 VAL A C 1
ATOM 1934 O O . VAL A 1 254 ? -25.755 4.494 -9.403 1.00 44.44 254 VAL A O 1
ATOM 1937 N N . ALA A 1 255 ? -26.566 2.395 -9.441 1.00 36.41 255 ALA A N 1
ATOM 1938 C CA . ALA A 1 255 ? -26.703 2.330 -10.886 1.00 36.41 255 ALA A CA 1
ATOM 1939 C C . ALA A 1 255 ? -27.617 3.486 -11.298 1.00 36.41 255 ALA A C 1
ATOM 1941 O O . ALA A 1 255 ? -28.789 3.499 -10.929 1.00 36.41 255 ALA A O 1
ATOM 1942 N N . ALA A 1 256 ? -27.056 4.487 -11.978 1.00 36.47 256 ALA A N 1
ATOM 1943 C CA . ALA A 1 256 ? -27.836 5.573 -12.533 1.00 36.47 256 ALA A CA 1
ATOM 1944 C C . ALA A 1 256 ? -28.867 4.931 -13.463 1.00 36.47 256 ALA A C 1
ATOM 1946 O O . ALA A 1 256 ? -28.499 4.300 -14.456 1.00 36.47 256 ALA A O 1
ATOM 1947 N N . GLU A 1 257 ? -30.144 5.022 -13.089 1.00 33.97 257 GLU A N 1
ATOM 1948 C CA . GLU A 1 257 ? -31.247 4.658 -13.963 1.00 33.97 257 GLU A CA 1
ATOM 1949 C C . GLU A 1 257 ? -31.042 5.410 -15.275 1.00 33.97 257 GLU A C 1
ATOM 1951 O O . GLU A 1 257 ? -31.020 6.641 -15.318 1.00 33.97 257 GLU A O 1
ATOM 1956 N N . ALA A 1 258 ? -30.798 4.652 -16.341 1.00 33.88 258 ALA A N 1
ATOM 1957 C CA . ALA A 1 258 ? -30.705 5.187 -17.680 1.00 33.88 258 ALA A CA 1
ATOM 1958 C C . ALA A 1 258 ? -32.068 5.789 -18.031 1.00 33.88 258 ALA A C 1
ATOM 1960 O O . ALA A 1 258 ? -33.001 5.074 -18.395 1.00 33.88 258 ALA A O 1
ATOM 1961 N N . THR A 1 259 ? -32.192 7.107 -17.894 1.00 32.78 259 THR A N 1
ATOM 1962 C CA . THR A 1 259 ? -33.324 7.862 -18.422 1.00 32.78 259 THR A CA 1
ATOM 1963 C C . THR A 1 259 ? -33.373 7.623 -19.933 1.00 32.78 259 THR A C 1
ATOM 1965 O O . THR A 1 259 ? -32.412 7.979 -20.623 1.00 32.78 259 THR A O 1
ATOM 1968 N N . PRO A 1 260 ? -34.439 7.017 -20.485 1.00 36.12 260 PRO A N 1
ATOM 1969 C CA . PRO A 1 260 ? -34.527 6.809 -21.919 1.00 36.12 260 PRO A CA 1
ATOM 1970 C C . PRO A 1 260 ? -34.707 8.173 -22.588 1.00 36.12 260 PRO A C 1
ATOM 1972 O O . PRO A 1 260 ? -35.663 8.899 -22.307 1.00 36.12 260 PRO A O 1
ATOM 1975 N N . SER A 1 261 ? -33.759 8.533 -23.451 1.00 47.03 261 SER A N 1
ATOM 1976 C CA . SER A 1 261 ? -33.860 9.701 -24.321 1.00 47.03 261 SER A CA 1
ATOM 1977 C C . SER A 1 261 ? -35.114 9.581 -25.190 1.00 47.03 261 SER A C 1
ATOM 1979 O O . SER A 1 261 ? -35.271 8.586 -25.904 1.00 47.03 261 SER A O 1
ATOM 1981 N N . ARG A 1 262 ? -35.996 10.580 -25.103 1.00 45.75 262 ARG A N 1
ATOM 1982 C CA . ARG A 1 262 ? -37.064 10.819 -26.082 1.00 45.75 262 ARG A CA 1
ATOM 1983 C C . ARG A 1 262 ? -36.505 11.455 -27.344 1.00 45.75 262 ARG A C 1
ATOM 1985 O O . ARG A 1 262 ? -35.547 12.247 -27.205 1.00 45.75 262 ARG A O 1
#

pLDDT: mean 90.22, std 12.6, range [32.78, 98.5]

Sequence (262 aa):
MSPIEGMAAGLPAVVTDWDGYRDTVRDGIDGFRVPTLMPPAPYGMELADRYDLEIDDYDHYIGFTSQLIAVDTGAAAAAYAALIGNPALRRRMGESAAAQARARFDWRVVVAQTQDLWADLADRRRLLNEIAPLRDHSAQTVAMAHLPRPDPFLIFAGYPSAMLQPDWLVSLMPGTTPADAESRLRSPLSDFAMAILPELADLTAAVRHLAASGSMSAAQLAELAAPGRSQGLYRGLVWMAKMNLVRITPPRAVAAEATPSR